Protein AF-A0A1X6MX74-F1 (afdb_monomer_lite)

Organism: NCBI:txid670580

Secondary structure (DSSP, 8-state):
---------------TTSGGGS----------SSS-GGGG--EEEES-SSGGG-GGG-TT-S---HHHHHHHHHH-TT--EEEEES--GGGGGGTGGGS-TT--EEEEESS-----GGGSTTTTT--EEEEES----HHHHHHHHH-TT--EEEEEEESS-HHHHHH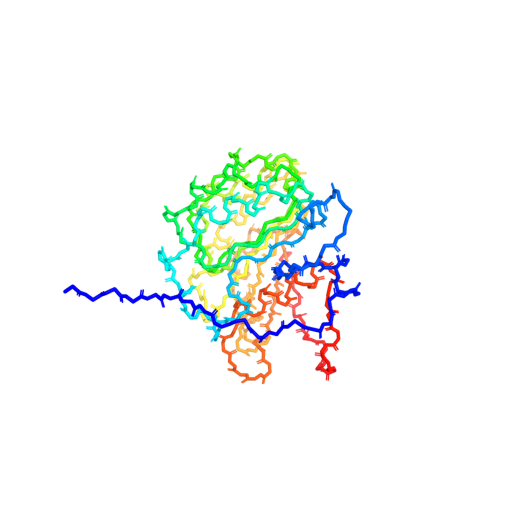HHHTGGGGGG-SS--EEEEEEEESSHHHHHHHHHHHHHHTGGG--TTEEEEEEEPPTT----HHHHHHHHHHHHTT-----TT------EEEE--

Sequence (262 aa):
MASYPHILPMELVYETARFLQNSVLCLAETGTSGITPASHVRHLWLGPTSSSAEHDLSYASSAWPVTLIHRILAHCRELRALALINFAQHLVYRIEAMIPPTVEMVHLGPVHGHLDFRKLACAARLRTISSLDTYLSDWDVQDLVLAPHIRRIRRFYTGSIGQRIGFAFEQLPCVKKSTSLEEMQIIVCGETTEGARQELAMMAEEFMDNADARVELIAMARRPDGQMDGIGAFHDDWLAELGLCFRRTQVDPVENGRMTLR

Radius of gyration: 19.5 Å; chains: 1; bounding box: 43×63×58 Å

pLDDT: mean 77.86, std 21.37, range [26.59, 98.25]

Structure (mmCIF, N/CA/C/O backbone):
data_AF-A0A1X6MX74-F1
#
_entry.id   AF-A0A1X6MX74-F1
#
loop_
_atom_site.group_PDB
_atom_site.id
_atom_site.type_symbol
_atom_site.label_atom_id
_atom_site.label_alt_id
_atom_site.label_comp_id
_atom_site.label_asym_id
_atom_site.label_entity_id
_atom_site.label_seq_id
_atom_site.pdbx_PDB_ins_code
_atom_site.Cartn_x
_atom_site.Cartn_y
_atom_site.Cartn_z
_atom_site.occupancy
_atom_site.B_iso_or_equiv
_atom_site.auth_seq_id
_atom_site.auth_comp_id
_atom_site.auth_asym_id
_atom_site.auth_atom_id
_atom_site.pdbx_PDB_model_num
ATOM 1 N N . MET A 1 1 ? -3.934 -46.571 9.016 1.00 37.72 1 MET A N 1
ATOM 2 C CA . MET A 1 1 ? -4.086 -45.572 10.095 1.00 37.72 1 MET A CA 1
ATOM 3 C C . MET A 1 1 ? -2.719 -45.356 10.716 1.00 37.72 1 MET A C 1
ATOM 5 O O . MET A 1 1 ? -2.261 -46.221 11.447 1.00 37.72 1 MET A O 1
ATOM 9 N N . ALA A 1 2 ? -2.043 -44.270 10.348 1.00 26.59 2 ALA A N 1
ATOM 10 C CA . ALA A 1 2 ? -0.758 -43.878 10.916 1.00 26.59 2 ALA A CA 1
ATOM 11 C C . ALA A 1 2 ? -0.922 -42.461 11.476 1.00 26.59 2 ALA A C 1
ATOM 13 O O . ALA A 1 2 ? -1.308 -41.550 10.747 1.00 26.59 2 ALA A O 1
ATOM 14 N N . SER A 1 3 ? -0.716 -42.325 12.783 1.00 31.00 3 SER A N 1
ATOM 15 C CA . SER A 1 3 ? -0.684 -41.058 13.511 1.00 31.00 3 SER A CA 1
ATOM 16 C C . SER A 1 3 ? 0.754 -40.546 13.480 1.00 31.00 3 SER A C 1
ATOM 18 O O . SER A 1 3 ? 1.648 -41.242 13.960 1.00 31.00 3 SER A O 1
ATOM 20 N N . TYR A 1 4 ? 0.977 -39.367 12.900 1.00 28.50 4 TYR A N 1
ATOM 21 C CA . TYR A 1 4 ? 2.255 -38.660 12.970 1.00 28.50 4 TYR A CA 1
ATOM 22 C C . TYR A 1 4 ? 2.110 -37.452 13.905 1.00 28.50 4 TYR A C 1
ATOM 24 O O . TYR A 1 4 ? 1.238 -36.613 13.669 1.00 28.50 4 TYR A O 1
ATOM 32 N N . PRO A 1 5 ? 2.939 -37.330 14.957 1.00 36.69 5 PRO A N 1
ATOM 33 C CA . PRO A 1 5 ? 2.991 -36.135 15.779 1.00 36.69 5 PRO A CA 1
ATOM 34 C C . PRO A 1 5 ? 3.959 -35.137 15.131 1.00 36.69 5 PRO A C 1
ATOM 36 O O . PRO A 1 5 ? 5.164 -35.373 15.085 1.00 36.69 5 PRO A O 1
ATOM 39 N N . HIS A 1 6 ? 3.455 -34.010 14.634 1.00 31.53 6 HIS A N 1
ATOM 40 C CA . HIS A 1 6 ? 4.310 -32.888 14.244 1.00 31.53 6 HIS A CA 1
ATOM 41 C C . HIS A 1 6 ? 4.627 -32.042 15.481 1.00 31.53 6 HIS A C 1
ATOM 43 O O . HIS A 1 6 ? 3.921 -31.089 15.801 1.00 31.53 6 HIS A O 1
ATOM 49 N N . ILE A 1 7 ? 5.688 -32.423 16.191 1.00 31.73 7 ILE A N 1
ATOM 50 C CA . ILE A 1 7 ? 6.414 -31.532 17.100 1.00 31.73 7 ILE A CA 1
ATOM 51 C C . ILE A 1 7 ? 7.547 -30.930 16.265 1.00 31.73 7 ILE A C 1
ATOM 53 O O . ILE A 1 7 ? 8.428 -31.656 15.810 1.00 31.73 7 ILE A O 1
ATOM 57 N N . LEU A 1 8 ? 7.493 -29.622 16.011 1.00 28.08 8 LEU A N 1
ATOM 58 C CA . LEU A 1 8 ? 8.588 -28.886 15.373 1.00 28.08 8 LEU A CA 1
ATOM 59 C C . LEU A 1 8 ? 9.684 -28.585 16.418 1.00 28.08 8 LEU A C 1
ATOM 61 O O . LEU A 1 8 ? 9.333 -28.255 17.555 1.00 28.08 8 LEU A O 1
ATOM 65 N N . PRO A 1 9 ? 10.986 -28.686 16.084 1.00 28.73 9 PRO A N 1
ATOM 66 C CA . PRO A 1 9 ? 12.066 -28.464 17.044 1.00 28.73 9 PRO A CA 1
ATOM 67 C C . PRO A 1 9 ? 12.245 -26.977 17.380 1.00 28.73 9 PRO A C 1
ATOM 69 O O . PRO A 1 9 ? 12.316 -26.129 16.491 1.00 28.73 9 PRO A O 1
ATOM 72 N N . MET A 1 10 ? 12.349 -26.689 18.679 1.00 30.25 10 MET A N 1
ATOM 73 C CA . MET A 1 10 ? 12.787 -25.416 19.252 1.00 30.25 10 MET A CA 1
ATOM 74 C C . MET A 1 10 ? 14.312 -25.321 19.211 1.00 30.25 10 MET A C 1
ATOM 76 O O . MET A 1 10 ? 14.955 -26.028 19.975 1.00 30.25 10 MET A O 1
ATOM 80 N N . GLU A 1 11 ? 14.886 -24.421 18.414 1.00 27.95 11 GLU A N 1
ATOM 81 C CA . GLU A 1 11 ? 16.283 -23.987 18.578 1.00 27.95 11 GLU A CA 1
ATOM 82 C C . GLU A 1 11 ? 16.535 -22.678 17.804 1.00 27.95 11 GLU A C 1
ATOM 84 O O . GLU A 1 11 ? 16.938 -22.698 16.649 1.00 27.95 11 GLU A O 1
ATOM 89 N N . LEU A 1 12 ? 16.242 -21.528 18.432 1.00 28.31 12 LEU A N 1
ATOM 90 C CA . LEU A 1 12 ? 17.058 -20.299 18.383 1.00 28.31 12 LEU A CA 1
ATOM 91 C C . LEU A 1 12 ? 16.444 -19.238 19.320 1.00 28.31 12 LEU A C 1
ATOM 93 O O . LEU A 1 12 ? 15.618 -18.416 18.931 1.00 28.31 12 LEU A O 1
ATOM 97 N N . VAL A 1 13 ? 16.838 -19.261 20.591 1.00 33.41 13 VAL A N 1
ATOM 98 C CA . VAL A 1 13 ? 16.532 -18.202 21.563 1.00 33.41 13 VAL A CA 1
ATOM 99 C C . VAL A 1 13 ? 17.861 -17.791 22.171 1.00 33.41 13 VAL A C 1
ATOM 101 O O . VAL A 1 13 ? 18.339 -18.514 23.030 1.00 33.41 13 VAL A O 1
ATOM 104 N N . TYR A 1 14 ? 18.471 -16.691 21.713 1.00 28.30 14 TYR A N 1
ATOM 105 C CA . TYR A 1 14 ? 19.426 -15.888 22.498 1.00 28.30 14 TYR A CA 1
ATOM 106 C C . TYR A 1 14 ? 19.830 -14.603 21.739 1.00 28.30 14 TYR A C 1
ATOM 108 O O . TYR A 1 14 ? 20.800 -14.617 20.998 1.00 28.30 14 TYR A O 1
ATOM 116 N N . GLU A 1 15 ? 19.057 -13.514 21.897 1.00 27.08 15 GLU A N 1
ATOM 117 C CA . GLU A 1 15 ? 19.508 -12.090 21.902 1.00 27.08 15 GLU A CA 1
ATOM 118 C C . GLU A 1 15 ? 18.325 -11.101 22.137 1.00 27.08 15 GLU A C 1
ATOM 120 O O . GLU A 1 15 ? 18.248 -9.987 21.616 1.00 27.08 15 GLU A O 1
ATOM 125 N N . THR A 1 16 ? 17.345 -11.495 22.956 1.00 35.16 16 THR A N 1
ATOM 126 C CA . THR A 1 16 ? 15.988 -10.911 22.948 1.00 35.16 16 THR A CA 1
ATOM 127 C C . THR A 1 16 ? 15.693 -9.986 24.137 1.00 35.16 16 THR A C 1
ATOM 129 O O . THR A 1 16 ? 14.717 -10.187 24.851 1.00 35.16 16 THR A O 1
ATOM 132 N N . ALA A 1 17 ? 16.511 -8.957 24.382 1.00 31.62 17 ALA A N 1
ATOM 133 C CA . ALA A 1 17 ? 16.195 -7.968 25.437 1.00 31.62 17 ALA A CA 1
ATOM 134 C C . ALA A 1 17 ? 16.364 -6.494 25.031 1.00 31.62 17 ALA A C 1
ATOM 136 O O . ALA A 1 17 ? 15.774 -5.618 25.655 1.00 31.62 17 ALA A O 1
ATOM 137 N N . ARG A 1 18 ? 17.080 -6.195 23.938 1.00 30.31 18 ARG A N 1
ATOM 138 C CA . ARG A 1 18 ? 17.134 -4.841 23.341 1.00 30.31 18 ARG A CA 1
ATOM 139 C C . ARG A 1 18 ? 16.323 -4.717 22.043 1.00 30.31 18 ARG A C 1
ATOM 141 O O . ARG A 1 18 ? 16.038 -3.613 21.598 1.00 30.31 18 ARG A O 1
ATOM 148 N N . PHE A 1 19 ? 15.906 -5.856 21.487 1.00 34.69 19 PHE A N 1
ATOM 149 C CA . PHE A 1 19 ? 15.128 -5.992 20.250 1.00 34.69 19 PHE A CA 1
ATOM 150 C C . PHE A 1 19 ? 13.630 -5.669 20.420 1.00 34.69 19 PHE A C 1
ATOM 152 O O . PHE A 1 19 ? 12.921 -5.442 19.444 1.00 34.69 19 PHE A O 1
ATOM 159 N N . LEU A 1 20 ? 13.141 -5.620 21.664 1.00 37.19 20 LEU A N 1
ATOM 160 C CA . LEU A 1 20 ? 11.707 -5.617 21.973 1.00 37.19 20 LEU A CA 1
ATOM 161 C C . LEU A 1 20 ? 11.036 -4.229 22.008 1.00 37.19 20 LEU A C 1
ATOM 163 O O . LEU A 1 20 ? 9.835 -4.141 22.257 1.00 37.19 20 LEU A O 1
ATOM 167 N N . GLN A 1 21 ? 11.769 -3.145 21.729 1.00 34.78 21 GLN A N 1
ATOM 168 C CA . GLN A 1 21 ? 11.170 -1.817 21.508 1.00 34.78 21 GLN A CA 1
ATOM 169 C C . GLN A 1 21 ? 10.771 -1.567 20.040 1.00 34.78 21 GLN A C 1
ATOM 171 O O . GLN A 1 21 ? 9.985 -0.658 19.787 1.00 34.78 21 GLN A O 1
ATOM 176 N N . ASN A 1 22 ? 11.230 -2.408 19.102 1.00 38.72 22 ASN A N 1
ATOM 177 C CA . ASN A 1 22 ? 11.015 -2.269 17.651 1.00 38.72 22 ASN A CA 1
ATOM 178 C C . ASN A 1 22 ? 10.329 -3.506 17.024 1.00 38.72 22 ASN A C 1
ATOM 180 O O . ASN A 1 22 ? 10.480 -3.774 15.834 1.00 38.72 22 ASN A O 1
ATOM 184 N N . SER A 1 23 ? 9.610 -4.289 17.831 1.00 39.28 23 SER A N 1
ATOM 185 C CA . SER A 1 23 ? 9.193 -5.663 17.528 1.00 39.28 23 SER A CA 1
ATOM 186 C C . SER A 1 23 ? 8.282 -5.808 16.303 1.00 39.28 23 SER A C 1
ATOM 188 O O . SER A 1 23 ? 7.080 -5.557 16.382 1.00 39.28 23 SER A O 1
ATOM 190 N N . VAL A 1 24 ? 8.849 -6.359 15.227 1.00 41.78 24 VAL A N 1
ATOM 191 C CA . VAL A 1 24 ? 8.216 -7.451 14.474 1.00 41.78 24 VAL A CA 1
ATOM 192 C C . VAL A 1 24 ? 8.045 -8.622 15.447 1.00 41.78 24 VAL A C 1
ATOM 194 O O . VAL A 1 24 ? 8.956 -8.948 16.210 1.00 41.78 24 VAL A O 1
ATOM 197 N N . LEU A 1 25 ? 6.860 -9.219 15.487 1.00 40.50 25 LEU A N 1
ATOM 198 C CA . LEU A 1 25 ? 6.527 -10.264 16.449 1.00 40.50 25 LEU A CA 1
ATOM 199 C C . LEU A 1 25 ? 7.190 -11.597 16.039 1.00 40.50 25 LEU A C 1
ATOM 201 O O . LEU A 1 25 ? 6.658 -12.321 15.206 1.00 40.50 25 LEU A O 1
ATOM 205 N N . CYS A 1 26 ? 8.328 -11.928 16.657 1.00 34.72 26 CYS A N 1
ATOM 206 C CA . CYS A 1 26 ? 8.799 -13.306 16.848 1.00 34.72 26 CYS A CA 1
ATOM 207 C C . CYS A 1 26 ? 8.515 -13.692 18.307 1.00 34.72 26 CYS A C 1
ATOM 209 O O . CYS A 1 26 ? 9.004 -13.041 19.230 1.00 34.72 26 CYS A O 1
ATOM 211 N N . LEU A 1 27 ? 7.687 -14.713 18.530 1.00 32.91 27 LEU A N 1
ATOM 212 C CA . LEU A 1 27 ? 7.337 -15.182 19.873 1.00 32.91 27 LEU A CA 1
ATOM 213 C C . LEU A 1 27 ? 8.514 -15.956 20.488 1.00 32.91 27 LEU A C 1
ATOM 215 O O . LEU A 1 27 ? 8.852 -17.035 20.012 1.00 32.91 27 LEU A O 1
ATOM 219 N N . ALA A 1 28 ? 9.084 -15.436 21.576 1.00 30.25 28 ALA A N 1
ATOM 220 C CA . ALA A 1 28 ? 9.854 -16.214 22.543 1.00 30.25 28 ALA A CA 1
ATOM 221 C C . ALA A 1 28 ? 9.372 -15.855 23.956 1.00 30.25 28 ALA A C 1
ATOM 223 O O . ALA A 1 28 ? 9.316 -14.681 24.328 1.00 30.25 28 ALA A O 1
ATOM 224 N N . GLU A 1 29 ? 8.981 -16.869 24.724 1.00 40.00 29 GLU A N 1
ATOM 225 C CA . GLU A 1 29 ? 8.574 -16.736 26.120 1.00 40.00 29 GLU A CA 1
ATOM 226 C C . GLU A 1 29 ? 9.788 -16.415 26.995 1.00 40.00 29 GLU A C 1
ATOM 228 O O . GLU A 1 29 ? 10.710 -17.216 27.089 1.00 40.00 29 GLU A O 1
ATOM 233 N N . THR A 1 30 ? 9.763 -15.296 27.717 1.00 36.59 30 THR A N 1
ATOM 234 C CA . THR A 1 30 ? 10.369 -15.242 29.054 1.00 36.59 30 THR A CA 1
ATOM 235 C C . THR A 1 30 ? 9.502 -14.388 29.971 1.00 36.59 30 THR A C 1
ATOM 237 O O . THR A 1 30 ? 9.023 -13.314 29.608 1.00 36.59 30 THR A O 1
ATOM 240 N N . GLY A 1 31 ? 9.229 -14.932 31.156 1.00 47.06 31 GLY A N 1
ATOM 241 C CA . GLY A 1 31 ? 8.367 -14.325 32.155 1.00 47.06 31 GLY A CA 1
ATOM 242 C C . GLY A 1 31 ? 8.977 -13.075 32.776 1.00 47.06 31 GLY A C 1
ATOM 243 O O . GLY A 1 31 ? 10.154 -13.049 33.117 1.00 47.06 31 GLY A O 1
ATOM 244 N N . THR A 1 32 ? 8.147 -12.049 32.952 1.00 43.62 32 THR A N 1
ATOM 245 C CA . THR A 1 32 ? 8.040 -11.203 34.155 1.00 43.62 32 THR A CA 1
ATOM 246 C C . THR A 1 32 ? 6.941 -10.150 33.937 1.00 43.62 32 THR A C 1
ATOM 248 O O . THR A 1 32 ? 6.870 -9.517 32.892 1.00 43.62 32 THR A O 1
ATOM 251 N N . SER A 1 33 ? 6.104 -9.948 34.962 1.00 43.72 33 SER A N 1
ATOM 252 C CA . SER A 1 33 ? 5.249 -8.763 35.193 1.00 43.72 33 SER A CA 1
ATOM 253 C C . SER A 1 33 ? 4.048 -8.512 34.258 1.00 43.72 33 SER A C 1
ATOM 255 O O . SER A 1 33 ? 4.135 -7.698 33.354 1.00 43.72 33 SER A O 1
ATOM 257 N N . GLY A 1 34 ? 2.890 -9.121 34.558 1.00 51.72 34 GLY A N 1
ATOM 258 C CA . GLY A 1 34 ? 1.521 -8.550 34.467 1.00 51.72 34 GLY A CA 1
ATOM 259 C C . GLY A 1 34 ? 0.964 -7.936 33.165 1.00 51.72 34 GLY A C 1
ATOM 260 O O . GLY A 1 34 ? -0.229 -7.650 33.114 1.00 51.72 34 GLY A O 1
ATOM 261 N N . ILE A 1 35 ? 1.768 -7.734 32.125 1.00 51.88 35 ILE A N 1
ATOM 262 C CA . ILE A 1 35 ? 1.414 -7.077 30.868 1.00 51.88 35 ILE A CA 1
ATOM 263 C C . ILE A 1 35 ? 1.899 -7.996 29.750 1.00 51.88 35 ILE A C 1
ATOM 265 O O . ILE A 1 35 ? 3.084 -8.301 29.638 1.00 51.88 35 ILE A O 1
ATOM 269 N N . THR A 1 36 ? 0.971 -8.499 28.941 1.00 59.66 36 THR A N 1
ATOM 270 C CA . THR A 1 36 ? 1.301 -9.404 27.837 1.00 59.66 36 THR A CA 1
ATOM 271 C C . THR A 1 36 ? 2.139 -8.659 26.791 1.00 59.66 36 THR A C 1
ATOM 273 O O . THR A 1 36 ? 1.669 -7.625 26.322 1.00 59.66 36 THR A O 1
ATOM 276 N N . PRO A 1 37 ? 3.298 -9.175 26.336 1.00 64.50 37 PRO A N 1
ATOM 277 C CA . PRO A 1 37 ? 4.157 -8.516 25.338 1.00 64.50 37 PRO A CA 1
ATOM 278 C C . PRO A 1 37 ? 3.418 -8.027 24.080 1.00 64.50 37 PRO A C 1
ATOM 280 O O . PRO A 1 37 ? 3.775 -7.012 23.486 1.00 64.50 37 PRO A O 1
ATOM 283 N N . ALA A 1 38 ? 2.329 -8.709 23.716 1.00 66.50 38 ALA A N 1
ATOM 284 C CA . ALA A 1 38 ? 1.451 -8.348 22.610 1.00 66.50 38 ALA A CA 1
ATOM 285 C C . ALA A 1 38 ? 0.834 -6.937 22.718 1.00 66.50 38 ALA A C 1
ATOM 287 O O . ALA A 1 38 ? 0.601 -6.313 21.685 1.00 66.50 38 ALA A O 1
ATOM 288 N N . SER A 1 39 ? 0.626 -6.390 23.924 1.00 71.00 39 SER A N 1
ATOM 289 C CA . SER A 1 39 ? 0.052 -5.045 24.103 1.00 71.00 39 SER A CA 1
ATOM 290 C C . SER A 1 39 ? 1.000 -3.913 23.701 1.00 71.00 39 SER A C 1
ATOM 292 O O . SER A 1 39 ? 0.573 -2.767 23.624 1.00 71.00 39 SER A O 1
ATOM 294 N N . HIS A 1 40 ? 2.275 -4.212 23.441 1.00 80.88 40 HIS A N 1
ATOM 295 C CA . HIS A 1 40 ? 3.269 -3.235 22.992 1.00 80.88 40 HIS A CA 1
ATOM 296 C C . HIS A 1 40 ? 3.577 -3.327 21.494 1.00 80.88 40 HIS A C 1
ATOM 298 O O . HIS A 1 40 ? 4.321 -2.497 20.973 1.00 80.88 40 HIS A O 1
ATOM 304 N N . VAL A 1 41 ? 3.013 -4.312 20.793 1.00 86.44 41 VAL A N 1
ATOM 305 C CA . VAL A 1 41 ? 3.261 -4.511 19.363 1.00 86.44 41 VAL A CA 1
ATOM 306 C C . VAL A 1 41 ? 2.549 -3.420 18.573 1.00 86.44 41 VAL A C 1
ATOM 308 O O . VAL A 1 41 ? 1.321 -3.348 18.556 1.00 86.44 41 VAL A O 1
ATOM 311 N N . ARG A 1 42 ? 3.341 -2.576 17.907 1.00 91.81 42 ARG A N 1
ATOM 312 C CA . ARG A 1 42 ? 2.851 -1.473 17.067 1.00 91.81 42 ARG A CA 1
ATOM 313 C C . ARG A 1 42 ? 2.901 -1.789 15.580 1.00 91.81 42 ARG A C 1
ATOM 315 O O . ARG A 1 42 ? 2.118 -1.222 14.825 1.00 91.81 42 ARG A O 1
ATOM 322 N N . HIS A 1 43 ? 3.779 -2.690 15.155 1.00 94.31 43 HIS A N 1
ATOM 323 C CA . HIS A 1 43 ? 3.967 -3.035 13.750 1.00 94.31 43 HIS A CA 1
ATOM 324 C C . HIS A 1 43 ? 3.933 -4.554 13.611 1.00 94.31 43 HIS A C 1
ATOM 326 O O . HIS A 1 43 ? 4.615 -5.260 14.351 1.00 94.31 43 HIS A O 1
ATOM 332 N N . LEU A 1 44 ? 3.121 -5.064 12.690 1.00 93.69 44 LEU A N 1
ATOM 333 C CA . LEU A 1 44 ? 2.964 -6.498 12.481 1.00 93.69 44 LEU A CA 1
ATOM 334 C C . LEU A 1 44 ? 3.042 -6.815 10.992 1.00 93.69 44 LEU A C 1
ATOM 336 O O . LEU A 1 44 ? 2.254 -6.294 10.209 1.00 93.69 44 LEU A O 1
ATOM 340 N N . TRP A 1 45 ? 3.967 -7.702 10.633 1.00 92.88 45 TRP A N 1
ATOM 341 C CA . TRP A 1 45 ? 4.086 -8.278 9.299 1.00 92.88 45 TRP A CA 1
ATOM 342 C C . TRP A 1 45 ? 3.652 -9.737 9.337 1.00 92.88 45 TRP A C 1
ATOM 344 O O . TRP A 1 45 ? 4.219 -10.529 10.089 1.00 92.88 45 TRP A O 1
ATOM 354 N N . LEU A 1 46 ? 2.640 -10.088 8.548 1.00 90.50 46 LEU A N 1
ATOM 355 C CA . LEU A 1 46 ? 2.149 -11.454 8.411 1.00 90.50 46 LEU A CA 1
ATOM 356 C C . LEU A 1 46 ? 2.358 -11.916 6.973 1.00 90.50 46 LEU A C 1
ATOM 358 O O . LEU A 1 46 ? 1.656 -11.467 6.072 1.00 90.50 46 LEU A O 1
ATOM 362 N N . GLY A 1 47 ? 3.302 -12.832 6.776 1.00 88.75 47 GLY A N 1
ATOM 363 C CA . GLY A 1 47 ? 3.619 -13.416 5.477 1.00 88.75 47 GLY A CA 1
ATOM 364 C C . GLY A 1 47 ? 5.121 -13.451 5.201 1.00 88.75 47 GLY A C 1
ATOM 365 O O . GLY A 1 47 ? 5.919 -13.128 6.086 1.00 88.75 47 GLY A O 1
ATOM 366 N N . PRO A 1 48 ? 5.517 -13.871 3.994 1.00 86.62 48 PRO A N 1
ATOM 367 C CA . PRO A 1 48 ? 6.920 -13.940 3.605 1.00 86.62 48 PRO A CA 1
ATOM 368 C C . PRO A 1 48 ? 7.556 -12.546 3.553 1.00 86.62 48 PRO A C 1
ATOM 370 O O . PRO A 1 48 ? 6.887 -11.555 3.273 1.00 86.62 48 PRO A O 1
ATOM 373 N N . THR A 1 49 ? 8.857 -12.469 3.827 1.00 86.62 49 THR A N 1
ATOM 374 C CA . THR A 1 49 ? 9.669 -11.243 3.685 1.00 86.62 49 THR A CA 1
ATOM 375 C C . THR A 1 49 ? 10.463 -11.218 2.380 1.00 86.62 49 THR A C 1
ATOM 377 O O . THR A 1 49 ? 11.162 -10.251 2.103 1.00 86.62 49 THR A O 1
ATOM 380 N N . SER A 1 50 ? 10.386 -12.293 1.594 1.00 83.38 50 SER A N 1
ATOM 381 C CA . SER A 1 50 ? 11.025 -12.455 0.293 1.00 83.38 50 SER A CA 1
ATOM 382 C C . SER A 1 50 ? 10.253 -13.490 -0.520 1.00 83.38 50 SER A C 1
ATOM 384 O O . SER A 1 50 ? 9.718 -14.448 0.038 1.00 83.38 50 SER A O 1
ATOM 386 N N . SER A 1 51 ? 10.271 -13.341 -1.837 1.00 80.62 51 SER A N 1
ATOM 387 C CA . SER A 1 51 ? 9.682 -14.270 -2.811 1.00 80.62 51 SER A CA 1
ATOM 388 C C . SER A 1 51 ? 10.374 -15.647 -2.765 1.00 80.62 51 SER A C 1
ATOM 390 O O . SER A 1 51 ? 9.782 -16.681 -3.057 1.00 80.62 51 SER A O 1
ATOM 392 N N . SER A 1 52 ? 11.632 -15.686 -2.312 1.00 75.25 52 SER A N 1
ATOM 393 C CA . SER A 1 52 ? 12.388 -16.927 -2.076 1.00 75.25 52 SER A CA 1
ATOM 394 C C . SER A 1 52 ? 12.012 -17.655 -0.776 1.00 75.25 52 SER A C 1
ATOM 396 O O . SER A 1 52 ? 12.335 -18.830 -0.613 1.00 75.25 52 SER A O 1
ATOM 398 N N . ALA A 1 53 ? 11.316 -16.974 0.140 1.00 70.38 53 ALA A N 1
ATOM 399 C CA . ALA A 1 53 ? 10.957 -17.466 1.471 1.00 70.38 53 ALA A CA 1
ATOM 400 C C . ALA A 1 53 ? 9.457 -17.796 1.599 1.00 70.38 53 ALA A C 1
ATOM 402 O O . ALA A 1 53 ? 8.933 -17.886 2.709 1.00 70.38 53 ALA A O 1
ATOM 403 N N . GLU A 1 54 ? 8.748 -17.949 0.476 1.00 65.81 54 GLU A N 1
ATOM 404 C CA . GLU A 1 54 ? 7.300 -18.177 0.471 1.00 65.81 54 GLU A CA 1
ATOM 405 C C . GLU A 1 54 ? 6.891 -19.519 1.101 1.00 65.81 54 GLU A C 1
ATOM 407 O O . GLU A 1 54 ? 5.893 -19.557 1.813 1.00 65.81 54 GLU A O 1
ATOM 412 N N . HIS A 1 55 ? 7.665 -20.597 0.905 1.00 67.44 55 HIS A N 1
ATOM 413 C CA . HIS A 1 55 ? 7.398 -21.943 1.448 1.00 67.44 55 HIS A CA 1
ATOM 414 C C . HIS A 1 55 ? 5.889 -22.322 1.431 1.00 67.44 55 HIS A C 1
ATOM 416 O O . HIS A 1 55 ? 5.238 -22.246 0.386 1.00 67.44 55 HIS A O 1
ATOM 422 N N . ASP A 1 56 ? 5.311 -22.703 2.580 1.00 58.09 56 ASP A N 1
ATOM 423 C CA . ASP A 1 56 ? 3.891 -23.075 2.740 1.00 58.09 56 ASP A CA 1
ATOM 424 C C . ASP A 1 56 ? 2.912 -21.881 2.637 1.00 58.09 56 ASP A C 1
ATOM 426 O O . ASP A 1 56 ? 1.693 -22.067 2.581 1.00 58.09 56 ASP A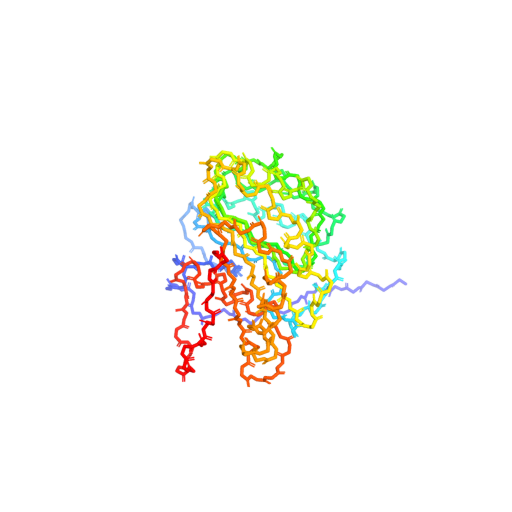 O 1
ATOM 430 N N . LEU A 1 57 ? 3.430 -20.650 2.597 1.00 62.38 57 LEU A N 1
ATOM 431 C CA . LEU A 1 57 ? 2.703 -19.388 2.403 1.00 62.38 57 LEU A CA 1
ATOM 432 C C . LEU A 1 57 ? 2.858 -18.858 0.968 1.00 62.38 57 LEU A C 1
ATOM 434 O O . LEU A 1 57 ? 2.773 -17.650 0.722 1.00 62.38 57 LEU A O 1
ATOM 438 N N . SER A 1 58 ? 3.093 -19.771 0.026 1.00 65.31 58 SER A N 1
ATOM 439 C CA . SER A 1 58 ? 3.065 -19.478 -1.404 1.00 65.31 58 SER A CA 1
ATOM 440 C C . SER A 1 58 ? 1.738 -18.862 -1.839 1.00 65.31 58 SER A C 1
ATOM 442 O O . SER A 1 58 ? 0.704 -18.988 -1.173 1.00 65.31 58 SER A O 1
ATOM 444 N N . TYR A 1 59 ? 1.798 -18.151 -2.963 1.00 67.00 59 TYR A N 1
ATOM 445 C CA . TYR A 1 59 ? 0.677 -17.484 -3.618 1.00 67.00 59 TYR A CA 1
ATOM 446 C C . TYR A 1 59 ? -0.677 -18.208 -3.432 1.00 67.00 59 TYR A C 1
ATOM 448 O O . TYR A 1 59 ? -0.871 -19.337 -3.883 1.00 67.00 59 TYR A O 1
ATOM 456 N N . ALA A 1 60 ? -1.630 -17.531 -2.776 1.00 66.06 60 ALA A N 1
ATOM 457 C CA . ALA A 1 60 ? -2.995 -18.007 -2.510 1.00 66.06 60 ALA A CA 1
ATOM 458 C C . ALA A 1 60 ? -3.133 -19.297 -1.661 1.00 66.06 60 ALA A C 1
ATOM 460 O O . ALA A 1 60 ? -4.215 -19.892 -1.636 1.00 66.06 60 ALA A O 1
ATOM 461 N N . SER A 1 61 ? -2.093 -19.702 -0.922 1.00 74.81 61 SER A N 1
ATOM 462 C CA . SER A 1 61 ? -2.123 -20.861 -0.017 1.00 74.81 61 SER A CA 1
ATOM 463 C C . SER A 1 61 ? -3.300 -20.809 0.961 1.00 74.81 61 SER A C 1
ATOM 465 O O . SER A 1 61 ? -3.541 -19.796 1.606 1.00 74.81 61 SER A O 1
ATOM 467 N N . SER A 1 62 ? -4.030 -21.912 1.134 1.00 74.69 62 SER A N 1
ATOM 468 C CA . SER A 1 62 ? -5.089 -22.031 2.150 1.00 74.69 62 SER A CA 1
ATOM 469 C C . SER A 1 62 ? -4.565 -22.470 3.522 1.00 74.69 62 SER A C 1
ATOM 471 O O . SER A 1 62 ? -5.359 -22.650 4.445 1.00 74.69 62 SER A O 1
ATOM 473 N N . ALA A 1 63 ? -3.250 -22.663 3.673 1.00 79.38 63 ALA A N 1
ATOM 474 C CA . ALA A 1 63 ? -2.624 -23.154 4.903 1.00 79.38 63 ALA A CA 1
ATOM 475 C C . ALA A 1 63 ? -2.516 -22.088 6.011 1.00 79.38 63 ALA A C 1
ATOM 477 O O . ALA A 1 63 ? -1.951 -22.348 7.074 1.00 79.38 63 ALA A O 1
ATOM 478 N N . TRP A 1 64 ? -3.066 -20.888 5.794 1.00 82.25 64 TRP A N 1
ATOM 479 C CA . TRP A 1 64 ? -3.027 -19.807 6.772 1.00 82.25 64 TRP A CA 1
ATOM 480 C C . TRP A 1 64 ? -3.668 -20.214 8.106 1.00 82.25 64 TRP A C 1
ATOM 482 O O . TRP A 1 64 ? -4.845 -20.594 8.143 1.00 82.25 64 TRP A O 1
ATOM 492 N N . PRO A 1 65 ? -2.960 -20.055 9.239 1.00 84.56 65 PRO A N 1
ATOM 493 C CA . PRO A 1 65 ? -3.495 -20.376 10.554 1.00 84.56 65 PRO A CA 1
ATOM 494 C C . PRO A 1 65 ? -4.424 -19.255 11.050 1.00 84.56 65 PRO A C 1
ATOM 496 O O . PRO A 1 65 ? -4.116 -18.535 12.000 1.00 84.56 65 PRO A O 1
ATOM 499 N N . VAL A 1 66 ? -5.590 -19.103 10.410 1.00 87.31 66 VAL A N 1
ATOM 500 C CA . VAL A 1 66 ? -6.541 -17.996 10.639 1.00 87.31 66 VAL A CA 1
ATOM 501 C C . VAL A 1 66 ? -6.887 -17.818 12.117 1.00 87.31 66 VAL A C 1
ATOM 503 O O . VAL A 1 66 ? -6.922 -16.697 12.615 1.00 87.31 66 VAL A O 1
ATOM 506 N N . THR A 1 67 ? -7.096 -18.912 12.854 1.00 86.62 67 THR A N 1
ATOM 507 C CA . THR A 1 67 ? -7.410 -18.851 14.289 1.00 86.62 67 THR A CA 1
ATOM 508 C C . THR A 1 67 ? -6.261 -18.273 15.118 1.00 86.62 67 THR A C 1
ATOM 510 O O . THR A 1 67 ? -6.515 -17.559 16.087 1.00 86.62 67 THR A O 1
ATOM 513 N N . LEU A 1 68 ? -5.003 -18.548 14.752 1.00 87.31 68 LEU A N 1
ATOM 514 C CA . LEU A 1 68 ? -3.846 -17.947 15.421 1.00 87.31 68 LEU A CA 1
ATOM 515 C C . LEU A 1 68 ? -3.734 -16.466 15.074 1.00 87.31 68 LEU A C 1
ATOM 517 O O . LEU A 1 68 ? -3.581 -15.654 15.980 1.00 87.31 68 LEU A O 1
ATOM 521 N N . ILE A 1 69 ? -3.905 -16.101 13.803 1.00 89.75 69 ILE A N 1
ATOM 522 C CA . ILE A 1 69 ? -3.887 -14.698 13.362 1.00 89.75 69 ILE A CA 1
ATOM 523 C C . ILE A 1 69 ? -4.954 -13.883 14.093 1.00 89.75 69 ILE A C 1
ATOM 525 O O . ILE A 1 69 ? -4.656 -12.825 14.639 1.00 89.75 69 ILE A O 1
ATOM 529 N N . HIS A 1 70 ? -6.172 -14.413 14.196 1.00 89.00 70 HIS A N 1
ATOM 530 C CA . HIS A 1 70 ? -7.256 -13.797 14.957 1.00 89.00 70 HIS A CA 1
ATOM 531 C C . HIS A 1 70 ? -6.859 -13.549 16.418 1.00 89.00 70 HIS A C 1
ATOM 533 O O . HIS A 1 70 ? -7.153 -12.494 16.978 1.00 89.00 70 HIS A O 1
ATOM 539 N N . ARG A 1 71 ? -6.184 -14.512 17.060 1.00 87.62 71 ARG A N 1
ATOM 540 C CA . ARG A 1 71 ? -5.690 -14.338 18.432 1.00 87.62 71 ARG A CA 1
ATOM 541 C C . ARG A 1 71 ? -4.604 -13.272 18.493 1.00 87.62 71 ARG A C 1
ATOM 543 O O . ARG A 1 71 ? -4.688 -12.423 19.369 1.00 87.62 71 ARG A O 1
ATOM 550 N N . ILE A 1 72 ? -3.633 -13.280 17.583 1.00 88.56 72 ILE A N 1
ATOM 551 C CA . ILE A 1 72 ? -2.559 -12.277 17.543 1.00 88.56 72 ILE A CA 1
ATOM 552 C C . ILE A 1 72 ? -3.163 -10.872 17.432 1.00 88.56 72 ILE A C 1
ATOM 554 O O . ILE A 1 72 ? -2.923 -10.037 18.302 1.00 88.56 72 ILE A O 1
ATOM 558 N N . LEU A 1 73 ? -4.025 -10.642 16.437 1.00 91.50 73 LEU A N 1
ATOM 559 C CA . LEU A 1 73 ? -4.672 -9.345 16.218 1.00 91.50 73 LEU A CA 1
ATOM 560 C C . LEU A 1 73 ? -5.496 -8.893 17.434 1.00 91.50 73 LEU A C 1
ATOM 562 O O . LEU A 1 73 ? -5.397 -7.739 17.841 1.00 91.50 73 LEU A O 1
ATOM 566 N N . ALA A 1 74 ? -6.223 -9.807 18.085 1.00 89.56 74 ALA A N 1
ATOM 567 C CA . ALA A 1 74 ? -7.002 -9.490 19.284 1.00 89.56 74 ALA A CA 1
ATOM 568 C C . ALA A 1 74 ? -6.146 -9.058 20.496 1.00 89.56 74 ALA A C 1
ATOM 570 O O . ALA A 1 74 ? -6.639 -8.342 21.374 1.00 89.56 74 ALA A O 1
ATOM 571 N N . HIS A 1 75 ? -4.878 -9.482 20.567 1.00 88.62 75 HIS A N 1
ATOM 572 C CA . HIS A 1 75 ? -3.960 -9.102 21.648 1.00 88.62 75 HIS A CA 1
ATOM 573 C C . HIS A 1 75 ? -3.115 -7.862 21.310 1.00 88.62 75 HIS A C 1
ATOM 575 O O . HIS A 1 75 ? -2.700 -7.143 22.221 1.00 88.62 75 HIS A O 1
ATOM 581 N N . CYS A 1 76 ? -2.900 -7.561 20.027 1.00 90.56 76 CYS A N 1
ATOM 582 C CA . CYS A 1 76 ? -2.151 -6.392 19.558 1.00 90.56 76 CYS A CA 1
ATOM 583 C C . CYS A 1 76 ? -3.008 -5.112 19.550 1.00 90.56 76 CYS A C 1
ATOM 585 O O . CYS A 1 76 ? -3.277 -4.526 18.507 1.00 90.56 76 CYS A O 1
ATOM 587 N N . ARG A 1 77 ? -3.447 -4.655 20.728 1.00 89.75 77 ARG A N 1
ATOM 588 C CA . ARG A 1 77 ? -4.376 -3.510 20.859 1.00 89.75 77 ARG A CA 1
ATOM 589 C C . ARG A 1 77 ? -3.796 -2.152 20.464 1.00 89.75 77 ARG A C 1
ATOM 591 O O . ARG A 1 77 ? -4.560 -1.243 20.174 1.00 89.75 77 ARG A O 1
ATOM 598 N N . GLU A 1 78 ? -2.473 -2.026 20.456 1.00 92.50 78 GLU A N 1
ATOM 599 C CA . GLU A 1 78 ? -1.754 -0.797 20.098 1.00 92.50 78 GLU A CA 1
ATOM 600 C C . GLU A 1 78 ? -1.209 -0.834 18.661 1.00 92.50 78 GLU A C 1
ATOM 602 O O . GLU A 1 78 ? -0.353 -0.022 18.295 1.00 92.50 78 GLU A O 1
ATOM 607 N N . LEU A 1 79 ? -1.683 -1.777 17.836 1.00 94.81 79 LEU A N 1
ATOM 608 C CA . LEU A 1 79 ? -1.202 -1.965 16.472 1.00 94.81 79 LEU A CA 1
ATOM 609 C C . LEU A 1 79 ? -1.467 -0.718 15.620 1.00 94.81 79 LEU A C 1
ATOM 611 O O . LEU A 1 79 ? -2.591 -0.225 15.566 1.00 94.81 79 LEU A O 1
ATOM 615 N N . ARG A 1 80 ? -0.432 -0.218 14.945 1.00 96.38 80 ARG A N 1
ATOM 616 C CA . ARG A 1 80 ? -0.438 0.971 14.078 1.00 96.38 80 ARG A CA 1
ATOM 617 C C . ARG A 1 80 ? -0.229 0.622 12.616 1.00 96.38 80 ARG A C 1
ATOM 619 O O . ARG A 1 80 ? -0.895 1.199 11.764 1.00 96.38 80 ARG A O 1
ATOM 626 N N . ALA A 1 81 ? 0.656 -0.327 12.335 1.00 96.25 81 ALA A N 1
ATOM 627 C CA . ALA A 1 81 ? 0.943 -0.783 10.984 1.00 96.25 81 ALA A CA 1
ATOM 628 C C . ALA A 1 81 ? 0.724 -2.291 10.875 1.00 96.25 81 ALA A C 1
ATOM 630 O O . ALA A 1 81 ? 1.262 -3.055 11.679 1.00 96.25 81 ALA A O 1
ATOM 631 N N . LEU A 1 82 ? -0.052 -2.711 9.879 1.00 95.62 82 LEU A N 1
ATOM 632 C CA . LEU A 1 82 ? -0.319 -4.115 9.585 1.00 95.62 82 LEU A CA 1
ATOM 633 C C . LEU A 1 82 ? 0.032 -4.413 8.128 1.00 95.62 82 LEU A C 1
ATOM 635 O O . LEU A 1 82 ? -0.503 -3.773 7.228 1.00 95.62 82 LEU A O 1
ATOM 639 N N . ALA A 1 83 ? 0.879 -5.409 7.900 1.00 93.62 83 ALA A N 1
ATOM 640 C CA . ALA A 1 83 ? 1.124 -5.975 6.583 1.00 93.62 83 ALA A CA 1
ATOM 641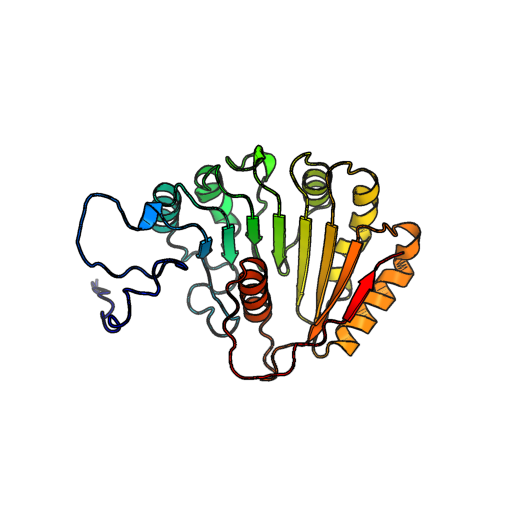 C C . ALA A 1 83 ? 0.552 -7.395 6.497 1.00 93.62 83 ALA A C 1
ATOM 643 O O . ALA A 1 83 ? 0.795 -8.218 7.382 1.00 93.62 83 ALA A O 1
ATOM 644 N N . LEU A 1 84 ? -0.207 -7.671 5.437 1.00 91.19 84 LEU A N 1
ATOM 645 C CA . LEU A 1 84 ? -0.777 -8.978 5.113 1.00 91.19 84 LEU A CA 1
ATOM 646 C C . LEU A 1 84 ? -0.280 -9.393 3.729 1.00 91.19 84 LEU A C 1
ATOM 648 O O . LEU A 1 84 ? -0.793 -8.923 2.711 1.00 91.19 84 LEU A O 1
ATOM 652 N N . ILE A 1 85 ? 0.725 -10.263 3.700 1.00 89.56 85 ILE A N 1
ATOM 653 C CA . ILE A 1 85 ? 1.416 -10.661 2.477 1.00 89.56 85 ILE A CA 1
ATOM 654 C C . ILE A 1 85 ? 1.046 -12.084 2.092 1.00 89.56 85 ILE A C 1
ATOM 656 O O . ILE A 1 85 ? 1.075 -12.968 2.943 1.00 89.56 85 ILE A O 1
ATOM 660 N N . ASN A 1 86 ? 0.706 -12.311 0.820 1.00 86.56 86 ASN A N 1
ATOM 661 C CA . ASN A 1 86 ? 0.207 -13.598 0.303 1.00 86.56 86 ASN A CA 1
ATOM 662 C C . ASN A 1 86 ? -1.046 -14.135 1.029 1.00 86.56 86 ASN A C 1
ATOM 664 O O . ASN A 1 86 ? -1.341 -15.335 0.989 1.00 86.56 86 ASN A O 1
ATOM 668 N N . PHE A 1 87 ? -1.808 -13.272 1.706 1.00 86.31 87 PHE A N 1
ATOM 669 C CA . PHE A 1 87 ? -2.967 -13.713 2.472 1.00 86.31 87 PHE A CA 1
ATOM 670 C C . PHE A 1 87 ? -4.113 -14.133 1.546 1.00 86.31 87 PHE A C 1
ATOM 672 O O . PHE A 1 87 ? -4.587 -13.358 0.715 1.00 86.31 87 PHE A O 1
ATOM 679 N N . ALA A 1 88 ? -4.585 -15.375 1.681 1.00 84.56 88 ALA A N 1
ATOM 680 C CA . ALA A 1 88 ? -5.547 -15.920 0.731 1.00 84.56 88 ALA A CA 1
ATOM 681 C C . ALA A 1 88 ? -6.859 -15.123 0.705 1.00 84.56 88 ALA A C 1
ATOM 683 O O . ALA A 1 88 ? -7.513 -14.919 1.730 1.00 84.56 88 ALA A O 1
ATOM 684 N N . GLN A 1 89 ? -7.284 -14.740 -0.502 1.00 84.00 89 GLN A N 1
ATOM 685 C CA . GLN A 1 89 ? -8.458 -13.897 -0.741 1.00 84.00 89 GLN A CA 1
ATOM 686 C C . GLN A 1 89 ? -9.721 -14.386 -0.033 1.00 84.00 89 GLN A C 1
ATOM 688 O O . GLN A 1 89 ? -10.415 -13.609 0.620 1.00 84.00 89 GLN A O 1
ATOM 693 N N . HIS A 1 90 ? -9.999 -15.684 -0.122 1.00 84.62 90 HIS A N 1
ATOM 694 C CA . HIS A 1 90 ? -11.185 -16.286 0.477 1.00 84.62 90 HIS A CA 1
ATOM 695 C C . HIS A 1 90 ? -11.135 -16.342 2.014 1.00 84.62 90 HIS A C 1
ATOM 697 O O . HIS A 1 90 ? -12.098 -16.787 2.622 1.00 84.62 90 HIS A O 1
ATOM 703 N N . LEU A 1 91 ? -10.040 -15.930 2.663 1.00 86.62 91 LEU A N 1
ATOM 704 C CA . LEU A 1 91 ? -9.911 -15.892 4.122 1.00 86.62 91 LEU A CA 1
ATOM 705 C C . LEU A 1 91 ? -9.978 -14.469 4.689 1.00 86.62 91 LEU A C 1
ATOM 707 O O . LEU A 1 91 ? -10.100 -14.325 5.904 1.00 86.62 91 LEU A O 1
ATOM 711 N N . VAL A 1 92 ? -9.927 -13.427 3.848 1.00 87.06 92 VAL A N 1
ATOM 712 C CA . VAL A 1 92 ? -9.876 -12.013 4.277 1.00 87.06 92 VAL A CA 1
ATOM 713 C C . VAL A 1 92 ? -11.044 -11.649 5.192 1.00 87.06 92 VAL A C 1
ATOM 715 O O . VAL A 1 92 ? -10.829 -11.110 6.279 1.00 87.06 92 VAL A O 1
ATOM 718 N N . TYR A 1 93 ? -12.262 -12.057 4.825 1.00 87.12 93 TYR A N 1
ATOM 719 C CA . TYR A 1 93 ? -13.472 -11.793 5.611 1.00 87.12 93 TYR A CA 1
ATOM 720 C C . TYR A 1 93 ? -13.402 -12.349 7.046 1.00 87.12 93 TYR A C 1
ATOM 722 O O . TYR A 1 93 ? -14.128 -11.908 7.932 1.00 87.12 93 TYR A O 1
ATOM 730 N N . ARG A 1 94 ? -12.535 -13.341 7.304 1.00 88.06 94 ARG A N 1
ATOM 731 C CA . ARG A 1 94 ? -12.386 -13.959 8.631 1.00 88.06 94 ARG A CA 1
ATOM 732 C C . ARG A 1 94 ? -11.509 -13.145 9.576 1.00 88.06 94 ARG A C 1
ATOM 734 O O . ARG A 1 94 ? -11.535 -13.410 10.776 1.00 88.06 94 ARG A O 1
ATOM 741 N N . ILE A 1 95 ? -10.711 -12.215 9.051 1.00 88.00 95 ILE A N 1
ATOM 742 C CA . ILE A 1 95 ? -9.772 -11.409 9.842 1.00 88.00 95 ILE A CA 1
ATOM 743 C C . ILE A 1 95 ? -10.063 -9.908 9.779 1.00 88.00 95 ILE A C 1
ATOM 745 O O . ILE A 1 95 ? -9.598 -9.192 10.660 1.00 88.00 95 ILE A O 1
ATOM 749 N N . GLU A 1 96 ? -10.856 -9.431 8.811 1.00 88.88 96 GLU A N 1
ATOM 750 C CA . GLU A 1 96 ? -11.151 -8.000 8.625 1.00 88.88 96 GLU A CA 1
ATOM 751 C C . GLU A 1 96 ? -11.691 -7.331 9.900 1.00 88.88 96 GLU A C 1
ATOM 753 O O . GLU A 1 96 ? -11.204 -6.279 10.313 1.00 88.88 96 GLU A O 1
ATOM 758 N N . ALA A 1 97 ? -12.621 -7.996 10.593 1.00 88.19 97 ALA A N 1
ATOM 759 C CA . ALA A 1 97 ? -13.241 -7.489 11.815 1.00 88.19 97 ALA A CA 1
ATOM 760 C C . ALA A 1 97 ? -12.288 -7.490 13.021 1.00 88.19 97 ALA A C 1
ATOM 762 O O . ALA A 1 97 ? -12.583 -6.873 14.042 1.00 88.19 97 ALA A O 1
ATOM 763 N N . MET A 1 98 ? -11.166 -8.208 12.923 1.00 91.62 98 MET A N 1
ATOM 764 C CA . MET A 1 98 ? -10.174 -8.318 13.992 1.00 91.62 98 MET A CA 1
ATOM 765 C C . MET A 1 98 ? -9.031 -7.328 13.853 1.00 91.62 98 MET A C 1
ATOM 767 O O . MET A 1 98 ? -8.236 -7.209 14.783 1.00 91.62 98 MET A O 1
ATOM 771 N N . ILE A 1 99 ? -8.933 -6.621 12.725 1.00 93.81 99 ILE A N 1
ATOM 772 C CA . ILE A 1 99 ? -7.926 -5.578 12.550 1.00 93.81 99 ILE A CA 1
ATOM 773 C C . ILE A 1 99 ? -8.189 -4.486 13.603 1.00 93.81 99 ILE A C 1
ATOM 775 O O . ILE A 1 99 ? -9.270 -3.891 13.599 1.00 93.81 99 ILE A O 1
ATOM 779 N N . PRO A 1 100 ? -7.237 -4.216 14.519 1.00 95.00 100 PRO A N 1
ATOM 780 C CA . PRO A 1 100 ? -7.455 -3.283 15.617 1.00 95.00 100 PRO A CA 1
ATOM 781 C C . PRO A 1 100 ? -7.808 -1.879 15.116 1.00 95.00 100 PRO A C 1
ATOM 783 O O . PRO A 1 100 ? -7.192 -1.402 14.162 1.00 95.00 100 PRO A O 1
ATOM 786 N N . PRO A 1 101 ? -8.727 -1.157 15.784 1.00 96.38 101 PRO A N 1
ATOM 787 C CA . PRO A 1 101 ? -9.140 0.178 15.356 1.00 96.38 101 PRO A CA 1
ATOM 788 C C . PRO A 1 101 ? -7.995 1.197 15.368 1.00 96.38 101 PRO A C 1
ATOM 790 O O . PRO A 1 101 ? -8.100 2.232 14.724 1.00 96.38 101 PRO A O 1
ATOM 793 N N . THR A 1 102 ? -6.905 0.922 16.089 1.00 96.56 102 THR A N 1
ATOM 794 C CA . THR A 1 102 ? -5.708 1.768 16.204 1.00 96.56 102 THR A CA 1
ATOM 795 C C . THR A 1 102 ? -4.815 1.775 14.967 1.00 96.56 102 THR A C 1
ATOM 797 O O . THR A 1 102 ? -3.901 2.605 14.920 1.00 96.56 102 THR A O 1
ATOM 800 N N . VAL A 1 103 ? -5.055 0.870 14.011 1.00 97.50 103 VAL A N 1
ATOM 801 C CA . VAL A 1 103 ? -4.266 0.749 12.783 1.00 97.50 103 VAL A CA 1
ATOM 802 C C . VAL A 1 103 ? -4.435 2.006 11.930 1.00 97.50 103 VAL A C 1
ATOM 804 O O . VAL A 1 103 ? -5.537 2.483 11.682 1.00 97.50 103 VAL A O 1
ATOM 807 N N . GLU A 1 104 ? -3.311 2.549 11.487 1.00 97.94 104 GLU A N 1
ATOM 808 C CA . GLU A 1 104 ? -3.205 3.769 10.684 1.00 97.94 104 GLU A CA 1
ATOM 809 C C . GLU A 1 104 ? -2.572 3.475 9.312 1.00 97.94 104 GLU A C 1
ATOM 811 O O . GLU A 1 104 ? -2.745 4.252 8.374 1.00 97.94 104 GLU A O 1
ATOM 816 N N . MET A 1 105 ? -1.893 2.333 9.166 1.00 97.44 105 MET A N 1
ATOM 817 C CA . MET A 1 105 ? -1.204 1.917 7.948 1.00 97.44 105 MET A CA 1
ATOM 818 C C . MET A 1 105 ? -1.477 0.442 7.640 1.00 97.44 105 MET A C 1
ATOM 820 O O . MET A 1 105 ? -1.285 -0.422 8.498 1.00 97.44 105 MET A O 1
ATOM 824 N N . VAL A 1 106 ? -1.874 0.149 6.402 1.00 95.25 106 VAL A N 1
ATOM 825 C CA . VAL A 1 106 ? -2.115 -1.218 5.922 1.00 95.25 106 VAL A CA 1
ATOM 826 C C . VAL A 1 106 ? -1.294 -1.485 4.661 1.00 95.25 106 VAL A C 1
ATOM 828 O O . VAL A 1 106 ? -1.314 -0.685 3.732 1.00 95.25 106 VAL A O 1
ATOM 831 N N . HIS A 1 107 ? -0.558 -2.595 4.640 1.00 94.31 107 HIS A N 1
ATOM 832 C CA . HIS A 1 107 ? 0.171 -3.105 3.475 1.00 94.31 107 HIS A CA 1
ATOM 833 C C . HIS A 1 107 ? -0.432 -4.446 3.057 1.00 94.31 107 HIS A C 1
ATOM 835 O O . HIS A 1 107 ? -0.632 -5.321 3.897 1.00 94.31 107 HIS A O 1
ATOM 841 N N . LEU A 1 108 ? -0.736 -4.617 1.775 1.00 92.19 108 LEU A N 1
ATOM 842 C CA . LEU A 1 108 ? -1.381 -5.816 1.242 1.00 92.19 108 LEU A CA 1
ATOM 843 C C . LEU A 1 108 ? -0.685 -6.272 -0.042 1.00 92.19 108 LEU A C 1
ATOM 845 O O . LEU A 1 108 ? -0.159 -5.440 -0.775 1.00 92.19 108 LEU A O 1
ATOM 849 N N . GLY A 1 109 ? -0.748 -7.565 -0.357 1.00 85.12 109 GLY A N 1
ATOM 850 C CA . GLY A 1 109 ? -0.357 -8.107 -1.668 1.00 85.12 109 GLY A CA 1
ATOM 851 C C . GLY A 1 109 ? 0.664 -9.244 -1.594 1.00 85.12 109 GLY A C 1
ATOM 852 O O . GLY A 1 109 ? 1.030 -9.645 -0.496 1.00 85.12 109 GLY A O 1
ATOM 853 N N . PRO A 1 110 ? 1.113 -9.833 -2.718 1.00 74.94 110 PRO A N 1
ATOM 854 C CA . PRO A 1 110 ? 0.556 -9.753 -4.075 1.00 74.94 110 PRO A CA 1
ATOM 855 C C . PRO A 1 110 ? -0.854 -10.344 -4.224 1.00 74.94 110 PRO A C 1
ATOM 857 O O . PRO A 1 110 ? -1.521 -10.129 -5.231 1.00 74.94 110 PRO A O 1
ATOM 860 N N . VAL A 1 111 ? -1.338 -11.076 -3.218 1.00 65.44 111 VAL A N 1
ATOM 861 C CA . VAL A 1 111 ? -2.717 -11.569 -3.169 1.00 65.44 111 VAL A CA 1
ATOM 862 C C . VAL A 1 111 ? -3.383 -11.019 -1.932 1.00 65.44 111 VAL A C 1
ATOM 864 O O . VAL A 1 111 ? -2.989 -11.336 -0.812 1.00 65.44 111 VAL A O 1
ATOM 867 N N . HIS A 1 112 ? -4.429 -10.235 -2.148 1.00 61.66 112 HIS A N 1
ATOM 868 C CA . HIS A 1 112 ? -5.455 -10.022 -1.152 1.00 61.66 112 HIS A CA 1
ATOM 869 C C . HIS A 1 112 ? -6.818 -10.127 -1.829 1.00 61.66 112 HIS A C 1
ATOM 871 O O . HIS A 1 112 ? -6.992 -9.814 -3.005 1.00 61.66 112 HIS A O 1
ATOM 877 N N . GLY A 1 113 ? -7.799 -10.619 -1.083 1.00 66.31 113 GLY A N 1
ATOM 878 C CA . GLY A 1 113 ? -9.186 -10.559 -1.517 1.00 66.31 113 GLY A CA 1
ATOM 879 C C . GLY A 1 113 ? -9.699 -9.135 -1.545 1.00 66.31 113 GLY A C 1
ATOM 880 O O . GLY A 1 113 ? -9.015 -8.221 -1.088 1.00 66.31 113 GLY A O 1
ATOM 881 N N . HIS A 1 114 ? -10.925 -8.954 -2.033 1.00 76.44 114 HIS A N 1
ATOM 882 C CA . HIS A 1 114 ? -11.630 -7.700 -1.801 1.00 76.44 114 HIS A CA 1
ATOM 883 C C . HIS A 1 114 ? -11.647 -7.432 -0.291 1.00 76.44 114 HIS A C 1
ATOM 885 O O . HIS A 1 114 ? -12.195 -8.220 0.482 1.00 76.44 114 HIS A O 1
ATOM 891 N N . LEU A 1 115 ? -10.969 -6.361 0.111 1.00 78.88 115 LEU A N 1
ATOM 892 C CA . LEU A 1 115 ? -10.943 -5.872 1.476 1.00 78.88 115 LEU A CA 1
ATOM 893 C C . LEU A 1 115 ? -11.854 -4.653 1.498 1.00 78.88 115 LEU A C 1
ATOM 895 O O . LEU A 1 115 ? -11.504 -3.612 0.950 1.00 78.88 115 LEU A O 1
ATOM 899 N N . ASP A 1 116 ? -13.031 -4.782 2.103 1.00 84.88 116 ASP A N 1
ATOM 900 C CA . ASP A 1 116 ? -13.953 -3.656 2.213 1.00 84.88 116 ASP A CA 1
ATOM 901 C C . ASP A 1 116 ? -13.431 -2.698 3.289 1.00 84.88 116 ASP A C 1
ATOM 903 O O . ASP A 1 116 ? -13.749 -2.816 4.475 1.00 84.88 116 ASP A O 1
ATOM 907 N N . PHE A 1 117 ? -12.590 -1.749 2.874 1.00 85.88 117 PHE A N 1
ATOM 908 C CA . PHE A 1 117 ? -11.916 -0.812 3.774 1.00 85.88 117 PHE A CA 1
ATOM 909 C C . PHE A 1 117 ? -12.887 -0.026 4.659 1.00 85.88 117 PHE A C 1
ATOM 911 O O . PHE A 1 117 ? -12.531 0.366 5.768 1.00 85.88 117 PHE A O 1
ATOM 918 N N . ARG A 1 118 ? -14.134 0.155 4.211 1.00 84.81 118 ARG A N 1
ATOM 919 C CA . ARG A 1 118 ? -15.193 0.857 4.950 1.00 84.81 118 ARG A CA 1
ATOM 920 C C . ARG A 1 118 ? -15.708 0.051 6.144 1.00 84.81 118 ARG A C 1
ATOM 922 O O . ARG A 1 118 ? -16.249 0.636 7.078 1.00 84.81 118 ARG A O 1
ATOM 929 N N . LYS A 1 119 ? -15.550 -1.276 6.120 1.00 86.81 119 LYS A N 1
ATOM 930 C CA . LYS A 1 119 ? -15.953 -2.187 7.203 1.00 86.81 119 LYS A CA 1
ATOM 931 C C . LYS A 1 119 ? -14.855 -2.427 8.231 1.00 86.81 119 LYS A C 1
ATOM 933 O O . LYS A 1 119 ? -15.125 -3.012 9.279 1.00 86.81 119 LYS A O 1
ATOM 938 N N . LEU A 1 120 ? -13.629 -1.985 7.959 1.00 91.31 120 LEU A N 1
ATOM 939 C CA . LEU A 1 120 ? -12.535 -2.125 8.908 1.00 91.31 120 LEU A CA 1
ATOM 940 C C . LEU A 1 120 ? -12.812 -1.293 10.158 1.00 91.31 120 LEU A C 1
ATOM 942 O O . LEU A 1 120 ? -13.140 -0.111 10.072 1.00 91.31 120 LEU A O 1
ATOM 946 N N . ALA A 1 121 ? -12.586 -1.872 11.337 1.00 93.50 121 ALA A N 1
ATOM 947 C CA . ALA A 1 121 ? -12.696 -1.131 12.594 1.00 93.50 121 ALA A CA 1
ATOM 948 C C . ALA A 1 121 ? -11.739 0.079 12.641 1.00 93.50 121 ALA A C 1
ATOM 950 O O . ALA A 1 121 ? -11.994 1.056 13.344 1.00 93.50 121 ALA A O 1
ATOM 951 N N . CYS A 1 122 ? -10.646 0.030 11.872 1.00 95.38 122 CYS A N 1
ATOM 952 C CA . CYS A 1 122 ? -9.679 1.112 11.732 1.00 95.38 122 CYS A CA 1
ATOM 953 C C . CYS A 1 122 ? -10.005 2.133 10.633 1.00 95.38 122 CYS A C 1
ATOM 955 O O . CYS A 1 122 ? -9.231 3.072 10.466 1.00 95.38 122 CYS A O 1
ATOM 957 N N . ALA A 1 123 ? -11.126 2.018 9.908 1.00 94.50 123 ALA A N 1
ATOM 958 C CA . ALA A 1 123 ? -11.431 2.863 8.745 1.00 94.50 123 ALA A CA 1
ATOM 959 C C . ALA A 1 123 ? -11.298 4.375 9.023 1.00 94.50 123 ALA A C 1
ATOM 961 O O . ALA A 1 123 ? -10.762 5.120 8.207 1.00 94.50 123 ALA A O 1
ATOM 962 N N . ALA A 1 124 ? -11.716 4.836 10.208 1.00 94.81 124 ALA A N 1
ATOM 963 C CA . ALA A 1 124 ? -11.628 6.249 10.598 1.00 94.81 124 ALA A CA 1
ATOM 964 C C . ALA A 1 124 ? -10.188 6.742 10.875 1.00 94.81 124 ALA A C 1
ATOM 966 O O . ALA A 1 124 ? -9.890 7.944 10.838 1.00 94.81 124 ALA A O 1
ATOM 967 N N . ARG A 1 125 ? -9.281 5.815 11.193 1.00 96.75 125 ARG A N 1
ATOM 968 C CA . ARG A 1 125 ? -7.886 6.090 11.566 1.00 96.75 125 ARG A CA 1
ATOM 969 C C . ARG A 1 125 ? -6.897 5.750 10.466 1.00 96.75 125 ARG A C 1
ATOM 971 O O . ARG A 1 125 ? -5.805 6.306 10.480 1.00 96.75 125 ARG A O 1
ATOM 978 N N . LEU A 1 126 ? -7.285 4.910 9.516 1.00 97.19 126 LEU A N 1
ATOM 979 C CA . LEU A 1 126 ? -6.470 4.539 8.374 1.00 97.19 126 LEU A CA 1
ATOM 980 C C . LEU A 1 126 ? -6.048 5.799 7.600 1.00 97.19 126 LEU A C 1
ATOM 982 O O . LEU A 1 126 ? -6.882 6.635 7.248 1.00 97.19 126 LEU A O 1
ATOM 986 N N . ARG A 1 127 ? -4.736 5.956 7.404 1.00 97.94 127 ARG A N 1
ATOM 987 C CA . ARG A 1 127 ? -4.090 7.078 6.703 1.00 97.94 127 ARG A CA 1
ATOM 988 C C . ARG A 1 127 ? -3.356 6.617 5.455 1.00 97.94 127 ARG A C 1
ATOM 990 O O . ARG A 1 127 ? -3.381 7.334 4.456 1.00 97.94 127 ARG A O 1
ATOM 997 N N . THR A 1 128 ? -2.737 5.440 5.523 1.00 97.88 128 THR A N 1
ATOM 998 C CA . THR A 1 128 ? -1.870 4.922 4.465 1.00 97.88 128 THR A CA 1
ATOM 999 C C . THR A 1 128 ? -2.290 3.525 4.051 1.00 97.88 128 THR A C 1
ATOM 1001 O O . THR A 1 128 ? -2.449 2.641 4.898 1.00 97.88 128 THR A O 1
ATOM 1004 N N . ILE A 1 129 ? -2.419 3.319 2.743 1.00 96.06 129 ILE A N 1
ATOM 1005 C CA . ILE A 1 129 ? -2.633 2.000 2.150 1.00 96.06 129 ILE A CA 1
ATOM 1006 C C . ILE A 1 129 ? -1.569 1.763 1.095 1.00 96.06 129 ILE A C 1
ATOM 1008 O O . ILE A 1 129 ? -1.394 2.581 0.194 1.00 96.06 129 ILE A O 1
ATOM 1012 N N . SER A 1 130 ? -0.901 0.622 1.199 1.00 95.81 130 SER A N 1
ATOM 1013 C CA . SER A 1 130 ? 0.051 0.146 0.206 1.00 95.81 130 SER A CA 1
ATOM 1014 C C . SER A 1 130 ? -0.416 -1.195 -0.346 1.00 95.81 130 SER A C 1
ATOM 1016 O O . SER A 1 130 ? -0.696 -2.112 0.424 1.00 95.81 130 SER A O 1
ATOM 1018 N N . SER A 1 131 ? -0.469 -1.333 -1.664 1.00 94.12 131 SER A N 1
ATOM 1019 C CA . SER A 1 131 ? -0.763 -2.598 -2.338 1.00 94.12 131 SER A CA 1
ATOM 1020 C C . SER A 1 131 ? 0.423 -3.020 -3.195 1.00 94.12 131 SER A C 1
ATOM 1022 O O . SER A 1 131 ? 0.895 -2.210 -3.987 1.00 94.12 131 SER A O 1
ATOM 1024 N N . LEU A 1 132 ? 0.851 -4.270 -3.096 1.00 92.69 132 LEU A N 1
ATOM 1025 C CA . LEU A 1 132 ? 1.799 -4.919 -3.998 1.00 92.69 132 LEU A CA 1
ATOM 1026 C C . LEU A 1 132 ? 1.026 -5.794 -4.980 1.00 92.69 132 LEU A C 1
ATOM 1028 O O . LEU A 1 132 ? 0.200 -6.571 -4.522 1.00 92.69 132 LEU A O 1
ATOM 1032 N N . ASP A 1 133 ? 1.251 -5.652 -6.288 1.00 88.69 133 ASP A N 1
ATOM 1033 C CA . ASP A 1 133 ? 0.744 -6.506 -7.383 1.00 88.69 133 ASP A CA 1
ATOM 1034 C C . ASP A 1 133 ? -0.718 -6.967 -7.263 1.00 88.69 133 ASP A C 1
ATOM 1036 O O . ASP A 1 133 ? -1.105 -8.008 -7.796 1.00 88.69 133 ASP A O 1
ATOM 1040 N N . THR A 1 134 ? -1.555 -6.187 -6.577 1.00 82.12 134 THR A N 1
ATOM 1041 C CA . THR A 1 134 ? -2.934 -6.573 -6.314 1.00 82.12 134 THR A CA 1
ATOM 1042 C C . THR A 1 134 ? -3.893 -5.778 -7.177 1.00 82.12 134 THR A C 1
ATOM 1044 O O . THR A 1 134 ? -3.754 -4.568 -7.373 1.00 82.12 134 THR A O 1
ATOM 1047 N N . TYR A 1 135 ? -4.903 -6.487 -7.674 1.00 79.75 135 TYR A N 1
ATOM 1048 C CA . TYR A 1 135 ? -6.043 -5.885 -8.330 1.00 79.75 135 TYR A CA 1
ATOM 1049 C C . TYR A 1 135 ? -6.916 -5.141 -7.310 1.00 79.75 135 TYR A C 1
ATOM 1051 O O . TYR A 1 135 ? -7.503 -5.747 -6.414 1.00 79.75 135 TYR A O 1
ATOM 1059 N N . LEU A 1 136 ? -7.009 -3.825 -7.481 1.00 86.94 136 LEU A N 1
ATOM 1060 C CA . LEU A 1 136 ? -8.005 -2.970 -6.845 1.00 86.94 136 LEU A CA 1
ATOM 1061 C C . LEU A 1 136 ? -8.967 -2.512 -7.936 1.00 86.94 136 LEU A C 1
ATOM 1063 O O . LEU A 1 136 ? -8.525 -1.952 -8.944 1.00 86.94 136 LEU A O 1
ATOM 1067 N N . SER A 1 137 ? -10.262 -2.763 -7.746 1.00 89.00 137 SER A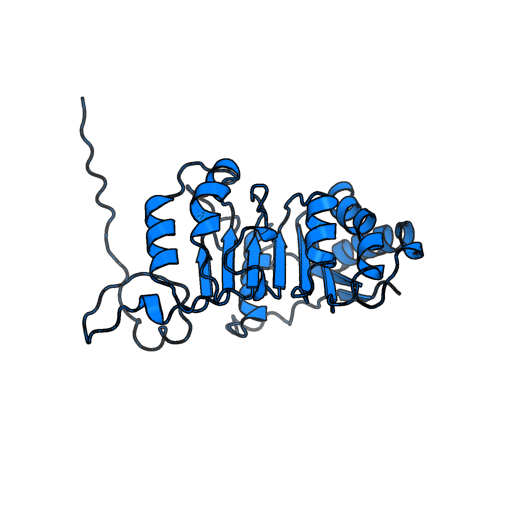 N 1
ATOM 1068 C CA . SER A 1 137 ? -11.267 -2.292 -8.698 1.00 89.00 137 SER A CA 1
ATOM 1069 C C . SER A 1 137 ? -11.345 -0.763 -8.693 1.00 89.00 137 SER A C 1
ATOM 1071 O O . SER A 1 137 ? -10.933 -0.114 -7.729 1.00 89.00 137 SER A O 1
ATOM 1073 N N . ASP A 1 138 ? -11.924 -0.178 -9.742 1.00 91.00 138 ASP A N 1
ATOM 1074 C CA . ASP A 1 138 ? -12.106 1.278 -9.830 1.00 91.00 138 ASP A CA 1
ATOM 1075 C C . ASP A 1 138 ? -12.904 1.825 -8.644 1.00 91.00 138 ASP A C 1
ATOM 1077 O O . ASP A 1 138 ? -12.596 2.894 -8.121 1.00 91.00 138 ASP A O 1
ATOM 1081 N N . TRP A 1 139 ? -13.891 1.055 -8.176 1.00 90.69 139 TRP A N 1
ATOM 1082 C CA . TRP A 1 139 ? -14.691 1.389 -7.001 1.00 90.69 139 TRP A CA 1
ATOM 1083 C C . TRP A 1 139 ? -13.869 1.352 -5.716 1.00 90.69 139 TRP A C 1
ATOM 1085 O O . TRP A 1 139 ? -14.002 2.259 -4.899 1.00 90.69 139 TRP A O 1
ATOM 1095 N N . ASP A 1 140 ? -12.995 0.352 -5.552 1.00 90.69 140 ASP A N 1
ATOM 1096 C CA . ASP A 1 140 ? -12.110 0.273 -4.386 1.00 90.69 140 ASP A CA 1
ATOM 1097 C C . ASP A 1 140 ? -11.183 1.490 -4.344 1.00 90.69 140 ASP A C 1
ATOM 1099 O O . ASP A 1 140 ? -11.072 2.157 -3.318 1.00 90.69 140 ASP A O 1
ATOM 1103 N N . VAL A 1 141 ? -10.546 1.821 -5.472 1.00 92.94 141 VAL A N 1
ATOM 1104 C CA . VAL A 1 141 ? -9.632 2.967 -5.539 1.00 92.94 141 VAL A CA 1
ATOM 1105 C C . VAL A 1 141 ? -10.378 4.278 -5.345 1.00 92.94 141 VAL A C 1
ATOM 1107 O O . VAL A 1 141 ? -9.916 5.120 -4.578 1.00 92.94 141 VAL A O 1
ATOM 1110 N N . GLN A 1 142 ? -11.552 4.447 -5.952 1.00 94.50 142 GLN A N 1
ATOM 1111 C CA . GLN A 1 142 ? -12.368 5.637 -5.747 1.00 94.50 142 GLN A CA 1
ATOM 1112 C C . GLN A 1 142 ? -12.785 5.798 -4.278 1.00 94.50 142 GLN A C 1
ATOM 1114 O O . GLN A 1 142 ? -12.656 6.896 -3.737 1.00 94.50 142 GLN A O 1
ATOM 1119 N N . ASP A 1 143 ? -13.242 4.731 -3.620 1.00 93.50 143 ASP A N 1
ATOM 1120 C CA . ASP A 1 143 ? -13.624 4.769 -2.206 1.00 93.50 143 ASP A CA 1
ATOM 1121 C C . ASP A 1 143 ? -12.432 5.143 -1.314 1.00 93.50 143 ASP A C 1
ATOM 1123 O O . ASP A 1 143 ? -12.575 5.960 -0.402 1.00 93.50 143 ASP A O 1
ATOM 1127 N N . LEU A 1 144 ? -11.243 4.602 -1.598 1.00 94.81 144 LEU A N 1
ATOM 1128 C CA . LEU A 1 144 ? -10.017 4.947 -0.875 1.00 94.81 144 LEU A CA 1
ATOM 1129 C C . LEU A 1 144 ? -9.590 6.396 -1.097 1.00 94.81 144 LEU A C 1
ATOM 1131 O O . LEU A 1 144 ? -9.258 7.096 -0.142 1.00 94.81 144 LEU A O 1
ATOM 1135 N N . VAL A 1 145 ? -9.610 6.854 -2.346 1.00 96.00 145 VAL A N 1
ATOM 1136 C CA . VAL A 1 145 ? -9.212 8.211 -2.731 1.00 96.00 145 VAL A CA 1
ATOM 1137 C C . VAL A 1 145 ? -10.158 9.250 -2.131 1.00 96.00 145 VAL A C 1
ATOM 1139 O O . VAL A 1 145 ? -9.707 10.303 -1.679 1.00 96.00 145 VAL A O 1
ATOM 1142 N N . LEU A 1 146 ? -11.461 8.968 -2.098 1.00 95.75 146 LEU A N 1
ATOM 1143 C CA . LEU A 1 146 ? -12.480 9.876 -1.565 1.00 95.75 146 LEU A CA 1
ATOM 1144 C C . LEU A 1 146 ? -12.657 9.779 -0.044 1.00 95.75 146 LEU A C 1
ATOM 1146 O O . LEU A 1 146 ? -13.359 10.608 0.540 1.00 95.75 146 LEU A O 1
ATOM 1150 N N . ALA A 1 147 ? -12.036 8.801 0.618 1.00 95.50 147 ALA A N 1
ATOM 1151 C CA . ALA A 1 147 ? -12.142 8.659 2.060 1.00 95.50 147 ALA A CA 1
ATOM 1152 C C . ALA A 1 147 ? -11.533 9.885 2.776 1.00 95.50 147 ALA A C 1
ATOM 1154 O O . ALA A 1 147 ? -10.366 10.221 2.556 1.00 95.50 147 ALA A O 1
ATOM 1155 N N . PRO A 1 148 ? -12.252 10.520 3.725 1.00 95.81 148 PRO A N 1
ATOM 1156 C CA . PRO A 1 148 ? -11.824 11.775 4.368 1.00 95.81 148 PRO A CA 1
ATOM 1157 C C . PRO A 1 148 ? -10.576 11.630 5.257 1.00 95.81 148 PRO A C 1
ATOM 1159 O O . PRO A 1 148 ? -10.046 12.604 5.791 1.00 95.81 148 PRO A O 1
ATOM 1162 N N . HIS A 1 149 ? -10.136 10.394 5.456 1.00 96.38 149 HIS A N 1
ATOM 1163 C CA . HIS A 1 149 ? -9.119 9.980 6.405 1.00 96.38 149 HIS A CA 1
ATOM 1164 C C . HIS A 1 149 ? -7.832 9.516 5.732 1.00 96.38 149 HIS A C 1
ATOM 1166 O O . HIS A 1 149 ? -6.775 9.605 6.354 1.00 96.38 149 HIS A O 1
ATOM 1172 N N . ILE A 1 150 ? -7.919 9.055 4.485 1.00 97.81 150 ILE A N 1
ATOM 1173 C CA . ILE A 1 150 ? -6.777 8.560 3.728 1.00 97.81 150 ILE A CA 1
ATOM 1174 C C . ILE A 1 150 ? -5.959 9.751 3.237 1.00 97.81 150 ILE A C 1
ATOM 1176 O O . ILE A 1 150 ? -6.500 10.721 2.708 1.00 97.81 150 ILE A O 1
ATOM 1180 N N . ARG A 1 151 ? -4.647 9.673 3.455 1.00 98.12 151 ARG A N 1
ATOM 1181 C CA . ARG A 1 151 ? -3.664 10.686 3.055 1.00 98.12 151 ARG A CA 1
ATOM 1182 C C . ARG A 1 151 ? -2.739 10.168 1.973 1.00 98.12 151 ARG A C 1
ATOM 1184 O O . ARG A 1 151 ? -2.402 10.924 1.069 1.00 98.12 151 ARG A O 1
ATOM 1191 N N . ARG A 1 152 ? -2.382 8.884 2.037 1.00 98.25 152 ARG A N 1
ATOM 1192 C CA . ARG A 1 152 ? -1.421 8.265 1.127 1.00 98.25 152 ARG A CA 1
ATOM 1193 C C . ARG A 1 152 ? -1.935 6.937 0.584 1.00 98.25 152 ARG A C 1
ATOM 1195 O O . ARG A 1 152 ? -2.318 6.052 1.350 1.00 98.25 152 ARG A O 1
ATOM 1202 N N . ILE A 1 153 ? -1.875 6.781 -0.734 1.00 97.31 153 ILE A N 1
ATOM 1203 C CA . ILE A 1 153 ? -2.115 5.510 -1.429 1.00 97.31 153 ILE A CA 1
ATOM 1204 C C . ILE A 1 153 ? -0.851 5.146 -2.198 1.00 97.31 153 ILE A C 1
ATOM 1206 O O . ILE A 1 153 ? -0.290 5.986 -2.893 1.00 97.31 153 ILE A O 1
ATOM 1210 N N . ARG A 1 154 ? -0.387 3.903 -2.083 1.00 96.38 154 ARG A N 1
ATOM 1211 C CA . ARG A 1 154 ? 0.837 3.424 -2.736 1.00 96.38 154 ARG A CA 1
ATOM 1212 C C . ARG A 1 154 ? 0.538 2.140 -3.484 1.00 96.38 154 ARG A C 1
ATOM 1214 O O . ARG A 1 154 ? 0.007 1.194 -2.907 1.00 96.38 154 ARG A O 1
ATOM 1221 N N . ARG A 1 155 ? 0.876 2.093 -4.766 1.00 94.06 155 ARG A N 1
ATOM 1222 C CA . ARG A 1 155 ? 0.638 0.936 -5.629 1.00 94.06 155 ARG A CA 1
ATOM 1223 C C . ARG A 1 155 ? 1.959 0.449 -6.194 1.00 94.06 155 ARG A C 1
ATOM 1225 O O . ARG A 1 155 ? 2.500 1.059 -7.108 1.00 94.06 155 ARG A O 1
ATOM 1232 N N . PHE A 1 156 ? 2.465 -0.623 -5.602 1.00 93.12 156 PHE A N 1
ATOM 1233 C CA . PHE A 1 156 ? 3.672 -1.328 -5.998 1.00 93.12 156 PHE A CA 1
ATOM 1234 C C . PHE A 1 156 ? 3.372 -2.359 -7.075 1.00 93.12 156 PHE A C 1
ATOM 1236 O O . PHE A 1 156 ? 2.460 -3.173 -6.926 1.00 93.12 156 PHE A O 1
ATOM 1243 N N . TYR A 1 157 ? 4.205 -2.369 -8.106 1.00 91.25 157 TYR A N 1
ATOM 1244 C CA . TYR A 1 157 ? 4.171 -3.350 -9.177 1.00 91.25 157 TYR A CA 1
ATOM 1245 C C . TYR A 1 157 ? 5.545 -3.961 -9.404 1.00 91.25 157 TYR A C 1
ATOM 1247 O O . TYR A 1 157 ? 6.554 -3.251 -9.373 1.00 91.25 157 TYR A O 1
ATOM 1255 N N . THR A 1 158 ? 5.584 -5.267 -9.665 1.00 87.12 158 THR A N 1
ATOM 1256 C CA . THR A 1 158 ? 6.833 -5.999 -9.911 1.00 87.12 158 THR A CA 1
ATOM 1257 C C . THR A 1 158 ? 6.806 -6.721 -11.260 1.00 87.12 158 THR A C 1
ATOM 1259 O O . THR A 1 158 ? 5.776 -7.239 -11.694 1.00 87.12 158 THR A O 1
ATOM 1262 N N . GLY A 1 159 ? 7.954 -6.762 -11.948 1.00 75.75 159 GLY A N 1
ATOM 1263 C CA . GLY A 1 159 ? 8.136 -7.504 -13.208 1.00 75.75 159 GLY A CA 1
ATOM 1264 C C . GLY A 1 159 ? 8.076 -6.642 -14.470 1.00 75.75 159 GLY A C 1
ATOM 1265 O O . GLY A 1 159 ? 8.441 -5.477 -14.417 1.00 75.75 159 GLY A O 1
ATOM 1266 N N . SER A 1 160 ? 7.653 -7.212 -15.608 1.00 61.28 160 SER A N 1
ATOM 1267 C CA . SER A 1 160 ? 7.344 -6.454 -16.838 1.00 61.28 160 SER A CA 1
ATOM 1268 C C . SER A 1 160 ? 5.829 -6.251 -16.927 1.00 61.28 160 SER A C 1
ATOM 1270 O O . SER A 1 160 ? 5.064 -7.220 -16.912 1.00 61.28 160 SER A O 1
ATOM 1272 N N . ILE A 1 161 ? 5.396 -4.988 -16.881 1.00 61.75 161 ILE A N 1
ATOM 1273 C CA . ILE A 1 161 ? 4.152 -4.610 -16.187 1.00 61.75 161 ILE A CA 1
ATOM 1274 C C . ILE A 1 161 ? 3.155 -3.866 -17.101 1.00 61.75 161 ILE A C 1
ATOM 1276 O O . ILE A 1 161 ? 2.115 -3.428 -16.625 1.00 61.75 161 ILE A O 1
ATOM 1280 N N . GLY A 1 162 ? 3.380 -3.782 -18.419 1.00 64.00 162 GLY A N 1
ATOM 1281 C CA . GLY A 1 162 ? 2.596 -2.930 -19.339 1.00 64.00 162 GLY A CA 1
ATOM 1282 C C . GLY A 1 162 ? 1.085 -2.825 -19.045 1.00 64.00 162 GLY A C 1
ATOM 1283 O O . GLY A 1 162 ? 0.589 -1.747 -18.738 1.00 64.00 162 GLY A O 1
ATOM 1284 N N . GLN A 1 163 ? 0.349 -3.944 -19.018 1.00 68.12 163 GLN A N 1
ATOM 1285 C CA . GLN A 1 163 ? -1.101 -3.914 -18.746 1.00 68.12 163 GLN A CA 1
ATOM 1286 C C . GLN A 1 163 ? -1.481 -3.655 -17.276 1.00 68.12 163 GLN A C 1
ATOM 1288 O O . GLN A 1 163 ? -2.558 -3.137 -17.004 1.00 68.12 163 GLN A O 1
ATOM 1293 N N . ARG A 1 164 ? -0.635 -4.025 -16.307 1.00 80.44 164 ARG A N 1
ATOM 1294 C CA . ARG A 1 164 ? -0.970 -3.920 -14.874 1.00 80.44 164 ARG A CA 1
ATOM 1295 C C . ARG A 1 164 ? -0.804 -2.498 -14.343 1.00 80.44 164 ARG A C 1
ATOM 1297 O O . ARG A 1 164 ? -1.632 -2.064 -13.547 1.00 80.44 164 ARG A O 1
ATOM 1304 N N . ILE A 1 165 ? 0.229 -1.779 -14.797 1.00 87.44 165 ILE A N 1
ATOM 1305 C CA . ILE A 1 165 ? 0.409 -0.352 -14.483 1.00 87.44 165 ILE A CA 1
ATOM 1306 C C . ILE A 1 165 ? -0.713 0.469 -15.115 1.00 87.44 165 ILE A C 1
ATOM 1308 O O . ILE A 1 165 ? -1.198 1.390 -14.462 1.00 87.44 165 ILE A O 1
ATOM 1312 N N . GLY A 1 166 ? -1.156 0.117 -16.330 1.00 88.56 166 GLY A N 1
ATOM 1313 C CA . GLY A 1 166 ? -2.238 0.815 -17.033 1.00 88.56 166 GLY A CA 1
ATOM 1314 C C . GLY A 1 166 ? -3.477 1.025 -16.159 1.00 88.56 166 GLY A C 1
ATOM 1315 O O . GLY A 1 166 ? -3.941 2.152 -16.023 1.00 88.56 166 GLY A O 1
ATOM 1316 N N . PHE A 1 167 ? -3.913 -0.005 -15.421 1.00 88.25 167 PHE A N 1
ATOM 1317 C CA . PHE A 1 167 ? -5.032 0.117 -14.472 1.00 88.25 167 PHE A CA 1
ATOM 1318 C C . PHE A 1 167 ? -4.811 1.177 -13.379 1.00 88.25 167 PHE A C 1
ATOM 1320 O O . PHE A 1 167 ? -5.763 1.778 -12.891 1.00 88.25 167 PHE A O 1
ATOM 1327 N N . ALA A 1 168 ? -3.566 1.424 -12.961 1.00 91.00 168 ALA A N 1
ATOM 1328 C CA . ALA A 1 168 ? -3.256 2.499 -12.019 1.00 91.00 168 ALA A CA 1
ATOM 1329 C C . ALA A 1 168 ? -3.442 3.885 -12.624 1.00 91.00 168 ALA A C 1
ATOM 1331 O O . ALA A 1 168 ? -3.949 4.779 -11.946 1.00 91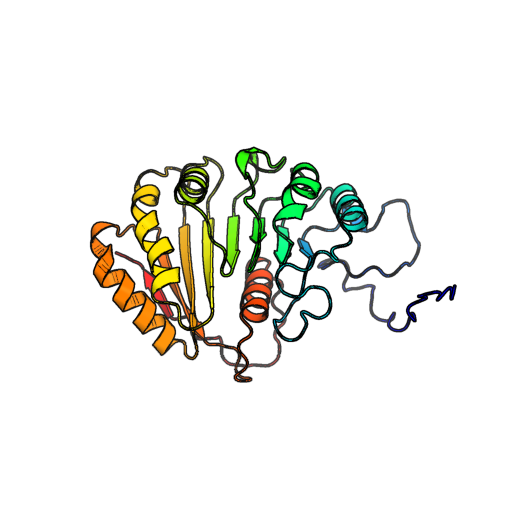.00 168 ALA A O 1
ATOM 1332 N N . PHE A 1 169 ? -3.049 4.038 -13.884 1.00 93.00 169 PHE A N 1
ATOM 1333 C CA . PHE A 1 169 ? -3.173 5.288 -14.617 1.00 93.00 169 PHE A CA 1
ATOM 1334 C C . PHE A 1 169 ? -4.627 5.586 -15.012 1.00 93.00 169 PHE A C 1
ATOM 1336 O O . PHE A 1 169 ? -5.086 6.717 -14.849 1.00 93.00 169 PHE A O 1
ATOM 1343 N N . GLU A 1 170 ? -5.391 4.569 -15.416 1.00 92.50 170 GLU A N 1
ATOM 1344 C CA . GLU A 1 170 ? -6.828 4.678 -15.712 1.00 92.50 170 GLU A CA 1
ATOM 1345 C C . GLU A 1 170 ? -7.646 5.188 -14.515 1.00 92.50 170 GLU A C 1
ATOM 1347 O O . GLU A 1 170 ? -8.669 5.850 -14.687 1.00 92.50 170 GLU A O 1
ATOM 1352 N N . GLN A 1 171 ? -7.176 4.932 -13.292 1.00 93.00 171 GLN A N 1
ATOM 1353 C CA . GLN A 1 171 ? -7.856 5.318 -12.056 1.00 93.00 171 GLN A CA 1
ATOM 1354 C C . GLN A 1 171 ? -7.469 6.720 -11.548 1.00 93.00 171 GLN A C 1
ATOM 1356 O O . GLN A 1 171 ? -8.135 7.249 -10.655 1.00 93.00 171 GLN A O 1
ATOM 1361 N N . LEU A 1 172 ? -6.474 7.389 -12.142 1.00 94.94 172 LEU A N 1
ATOM 1362 C CA . LEU A 1 172 ? -6.065 8.754 -11.768 1.00 94.94 172 LEU A CA 1
ATOM 1363 C C . LEU A 1 172 ? -7.169 9.830 -11.815 1.00 94.94 172 LEU A C 1
ATOM 1365 O O . LEU A 1 172 ? -7.128 10.729 -10.969 1.00 94.94 172 LEU A O 1
ATOM 1369 N N . PRO A 1 173 ? -8.195 9.776 -12.694 1.00 94.81 173 PRO A N 1
ATOM 1370 C CA . PRO A 1 173 ? -9.257 10.783 -12.710 1.00 94.81 173 PRO A CA 1
ATOM 1371 C C . PRO A 1 173 ? -9.969 10.981 -11.363 1.00 94.81 173 PRO A C 1
ATOM 1373 O O . PRO A 1 173 ? -10.518 12.057 -11.107 1.00 94.81 173 PRO A O 1
ATOM 1376 N N . CYS A 1 174 ? -9.994 9.968 -10.487 1.00 94.12 174 CYS A N 1
ATOM 1377 C CA . CYS A 1 174 ? -10.624 10.103 -9.174 1.00 94.12 174 CYS A CA 1
ATOM 1378 C C . CYS A 1 174 ? -9.783 10.918 -8.177 1.00 94.12 174 CYS A C 1
ATOM 1380 O O . CYS A 1 174 ? -10.362 11.523 -7.274 1.00 94.12 174 CYS A O 1
ATOM 1382 N N . VAL A 1 175 ? -8.462 11.031 -8.372 1.00 96.31 175 VAL A N 1
ATOM 1383 C CA . VAL A 1 175 ? -7.553 11.789 -7.491 1.00 96.31 175 VAL A CA 1
ATOM 1384 C C . VAL A 1 175 ? -7.991 13.247 -7.400 1.00 96.31 175 VAL A C 1
ATOM 1386 O O . VAL A 1 175 ? -8.171 13.770 -6.299 1.00 96.31 175 VAL A O 1
ATOM 1389 N N . LYS A 1 176 ? -8.303 13.877 -8.541 1.00 94.19 176 LYS A N 1
ATOM 1390 C CA . LYS A 1 176 ? -8.784 15.271 -8.636 1.00 94.19 176 LYS A CA 1
ATOM 1391 C C . LYS A 1 176 ? -10.040 15.548 -7.797 1.00 94.19 176 LYS A C 1
ATOM 1393 O O . LYS A 1 176 ? -10.286 16.688 -7.421 1.00 94.19 176 LYS A O 1
ATOM 1398 N N . LYS A 1 177 ? -10.830 14.515 -7.486 1.00 95.50 177 LYS A N 1
ATOM 1399 C CA . LYS A 1 177 ? -12.062 14.621 -6.687 1.00 95.50 177 LYS A CA 1
ATOM 1400 C C . LYS A 1 177 ? -11.810 14.540 -5.178 1.00 95.50 177 LYS A C 1
ATOM 1402 O O . LYS A 1 177 ? -12.714 14.840 -4.403 1.00 95.50 177 LYS A O 1
ATOM 1407 N N . SER A 1 178 ? -10.616 14.128 -4.753 1.00 96.69 178 SER A N 1
ATOM 1408 C CA . SER A 1 178 ? -10.278 14.007 -3.336 1.00 96.69 178 SER A CA 1
ATOM 1409 C C . SER A 1 178 ? -9.909 15.346 -2.711 1.00 96.69 178 SER A C 1
ATOM 1411 O O . SER A 1 178 ? -9.094 16.092 -3.256 1.00 96.69 178 SER A O 1
ATOM 1413 N N . THR A 1 179 ? -10.448 15.604 -1.519 1.00 95.94 179 THR A N 1
ATOM 1414 C CA . THR A 1 179 ? -10.097 16.753 -0.668 1.00 95.94 179 THR A CA 1
ATOM 1415 C C . THR A 1 179 ? -9.125 16.394 0.457 1.00 95.94 179 THR A C 1
ATOM 1417 O O . THR A 1 179 ? -8.633 17.281 1.149 1.00 95.94 179 THR A O 1
ATOM 1420 N N . SER A 1 180 ? -8.906 15.102 0.702 1.00 97.12 180 SER A N 1
ATOM 1421 C CA . SER A 1 180 ? -8.126 14.581 1.832 1.00 97.12 180 SER A CA 1
ATOM 1422 C C . SER A 1 180 ? -6.816 13.934 1.404 1.00 97.12 180 SER A C 1
ATOM 1424 O O . SER A 1 180 ? -5.858 13.983 2.177 1.00 97.12 180 SER A O 1
ATOM 1426 N N . LEU A 1 181 ? -6.772 13.347 0.208 1.00 98.25 181 LEU A N 1
ATOM 1427 C CA . LEU A 1 181 ? -5.591 12.672 -0.305 1.00 98.25 181 LEU A CA 1
ATOM 1428 C C . LEU A 1 181 ? -4.476 13.690 -0.544 1.00 98.25 181 LEU A C 1
ATOM 1430 O O . LEU A 1 181 ? -4.664 14.677 -1.261 1.00 98.25 181 LEU A O 1
ATOM 1434 N N . GLU A 1 182 ? -3.327 13.417 0.061 1.00 98.25 182 GLU A N 1
ATOM 1435 C CA . GLU A 1 182 ? -2.105 14.211 -0.041 1.00 98.25 182 GLU A CA 1
ATOM 1436 C C . GLU A 1 182 ? -1.184 13.630 -1.115 1.00 98.25 182 GLU A C 1
ATOM 1438 O O . GLU A 1 182 ? -0.507 14.384 -1.807 1.00 98.25 182 GLU A O 1
ATOM 1443 N N . GLU A 1 183 ? -1.188 12.304 -1.285 1.00 97.94 183 GLU A N 1
ATOM 1444 C CA . GLU A 1 183 ? -0.232 11.615 -2.145 1.00 97.94 183 GLU A CA 1
ATOM 1445 C C . GLU A 1 183 ? -0.778 10.288 -2.702 1.00 97.94 183 GLU A C 1
ATOM 1447 O O . GLU A 1 183 ? -1.329 9.458 -1.973 1.00 97.94 183 GLU A O 1
ATOM 1452 N N . MET A 1 184 ? -0.563 10.057 -3.997 1.00 97.50 184 MET A N 1
ATOM 1453 C CA . MET A 1 184 ? -0.721 8.760 -4.649 1.00 97.50 184 MET A CA 1
ATOM 1454 C C . MET A 1 184 ? 0.592 8.370 -5.323 1.00 97.50 184 MET A C 1
ATOM 1456 O O . MET A 1 184 ? 1.049 9.054 -6.230 1.00 97.50 184 MET A O 1
ATOM 1460 N N . GLN A 1 185 ? 1.186 7.257 -4.904 1.00 96.88 185 GLN A N 1
ATOM 1461 C CA . GLN A 1 185 ? 2.426 6.742 -5.478 1.00 96.88 185 GLN A CA 1
ATOM 1462 C C . GLN A 1 185 ? 2.137 5.548 -6.390 1.00 96.88 185 GLN A C 1
ATOM 1464 O O . GLN A 1 185 ? 1.524 4.568 -5.958 1.00 96.88 185 GLN A O 1
ATOM 1469 N N . ILE A 1 186 ? 2.621 5.606 -7.629 1.00 95.31 186 ILE A N 1
ATOM 1470 C CA . ILE A 1 186 ? 2.703 4.464 -8.544 1.00 95.31 186 ILE A CA 1
ATOM 1471 C C . ILE A 1 186 ? 4.169 4.046 -8.591 1.00 95.31 186 ILE A C 1
ATOM 1473 O O . ILE A 1 186 ? 5.028 4.793 -9.057 1.00 95.31 186 ILE A O 1
ATOM 1477 N N . ILE A 1 187 ? 4.458 2.864 -8.057 1.00 94.00 187 ILE A N 1
ATOM 1478 C CA . ILE A 1 187 ? 5.815 2.407 -7.779 1.00 94.00 187 ILE A CA 1
ATOM 1479 C C . ILE A 1 187 ? 6.089 1.174 -8.622 1.00 94.00 187 ILE A C 1
ATOM 1481 O O . ILE A 1 187 ? 5.365 0.182 -8.538 1.00 94.00 187 ILE A O 1
ATOM 1485 N N . VAL A 1 188 ? 7.138 1.236 -9.431 1.00 91.50 188 VAL A N 1
ATOM 1486 C CA . VAL A 1 188 ? 7.517 0.172 -10.359 1.00 91.50 188 VAL A CA 1
ATOM 1487 C C . VAL A 1 188 ? 8.883 -0.357 -9.967 1.00 91.50 188 VAL A C 1
ATOM 1489 O O . VAL A 1 188 ? 9.879 0.363 -10.021 1.00 91.50 188 VAL A O 1
ATOM 1492 N N . CYS A 1 189 ? 8.920 -1.629 -9.574 1.00 88.19 189 CYS A N 1
ATOM 1493 C CA . CYS A 1 189 ? 10.145 -2.370 -9.318 1.00 88.19 189 CYS A CA 1
ATOM 1494 C C . CYS A 1 189 ? 10.510 -3.186 -10.566 1.00 88.19 189 CYS A C 1
ATOM 1496 O O . CYS A 1 189 ? 9.983 -4.281 -10.800 1.00 88.19 189 CYS A O 1
ATOM 1498 N N . GLY A 1 190 ? 11.390 -2.613 -11.388 1.00 86.38 190 GLY A N 1
ATOM 1499 C CA . GLY A 1 190 ? 11.864 -3.196 -12.643 1.00 86.38 190 GLY A CA 1
ATOM 1500 C C . GLY A 1 190 ? 13.273 -3.773 -12.531 1.00 86.38 190 GLY A C 1
ATOM 1501 O O . GLY A 1 190 ? 13.932 -3.660 -11.501 1.00 86.38 190 GLY A O 1
ATOM 1502 N N . GLU A 1 191 ? 13.759 -4.392 -13.611 1.00 83.56 191 GLU A N 1
ATOM 1503 C CA . GLU A 1 191 ? 15.127 -4.947 -13.683 1.00 83.56 191 GLU A CA 1
ATOM 1504 C C . GLU A 1 191 ? 16.199 -3.931 -13.334 1.00 83.56 191 GLU A C 1
ATOM 1506 O O . GLU A 1 191 ? 17.126 -4.217 -12.581 1.00 83.56 191 GLU A O 1
ATOM 1511 N N . THR A 1 192 ? 16.021 -2.729 -13.858 1.00 86.00 192 THR A N 1
ATOM 1512 C CA . THR A 1 192 ? 16.852 -1.570 -13.589 1.00 86.00 192 THR A CA 1
ATOM 1513 C C . THR A 1 192 ? 15.938 -0.402 -13.246 1.00 86.00 192 THR A C 1
ATOM 1515 O O . THR A 1 192 ? 14.796 -0.343 -13.715 1.00 86.00 192 THR A O 1
ATOM 1518 N N . THR A 1 193 ? 16.446 0.557 -12.467 1.00 87.44 193 THR A N 1
ATOM 1519 C CA . THR A 1 193 ? 15.736 1.823 -12.235 1.00 87.44 193 THR A CA 1
ATOM 1520 C C . THR A 1 193 ? 15.392 2.488 -13.567 1.00 87.44 193 THR A C 1
ATOM 1522 O O . THR A 1 193 ? 14.285 2.982 -13.736 1.00 87.44 193 THR A O 1
ATOM 1525 N N . GLU A 1 194 ? 16.309 2.464 -14.537 1.00 89.31 194 GLU A N 1
ATOM 1526 C CA . GLU A 1 194 ? 16.111 3.109 -15.835 1.00 89.31 194 GLU A CA 1
ATOM 1527 C C . GLU A 1 194 ? 14.995 2.456 -16.661 1.00 89.31 194 GLU A C 1
ATOM 1529 O O . GLU A 1 194 ? 14.159 3.161 -17.219 1.00 89.31 194 GLU A O 1
ATOM 1534 N N . GLY A 1 195 ? 14.923 1.122 -16.680 1.00 88.44 195 GLY A N 1
ATOM 1535 C CA . GLY A 1 195 ? 13.836 0.404 -17.347 1.00 88.44 195 GLY A CA 1
ATOM 1536 C C . GLY A 1 195 ? 12.479 0.707 -16.709 1.00 88.44 195 GLY A C 1
ATOM 1537 O O . GLY A 1 195 ? 11.540 1.080 -17.406 1.00 88.44 195 GLY A O 1
ATOM 1538 N N . ALA A 1 196 ? 12.397 0.654 -15.375 1.00 89.25 196 ALA A N 1
ATOM 1539 C CA . ALA A 1 196 ? 11.187 1.025 -14.637 1.00 89.25 196 ALA A CA 1
ATOM 1540 C C . ALA A 1 196 ? 10.772 2.486 -14.892 1.00 89.25 196 ALA A C 1
ATOM 1542 O O . ALA A 1 196 ? 9.590 2.790 -15.052 1.00 89.25 196 ALA A O 1
ATOM 1543 N N . ARG A 1 197 ? 11.749 3.395 -14.967 1.00 91.25 197 ARG A N 1
ATOM 1544 C CA . ARG A 1 197 ? 11.542 4.816 -15.265 1.00 91.25 197 ARG A CA 1
ATOM 1545 C C . ARG A 1 197 ? 11.001 5.019 -16.677 1.00 91.25 197 ARG A C 1
ATOM 1547 O O . ARG A 1 197 ? 10.093 5.823 -16.861 1.00 91.25 197 ARG A O 1
ATOM 1554 N N . GLN A 1 198 ? 11.534 4.292 -17.657 1.00 90.81 198 GLN A N 1
ATOM 1555 C CA . GLN A 1 198 ? 11.059 4.344 -19.035 1.00 90.81 198 GLN A CA 1
ATOM 1556 C C . GLN A 1 198 ? 9.624 3.816 -19.154 1.00 90.81 198 GLN A C 1
ATOM 1558 O O . GLN A 1 198 ? 8.806 4.444 -19.820 1.00 90.81 198 GLN A O 1
ATOM 1563 N N . GLU A 1 199 ? 9.293 2.716 -18.472 1.00 88.88 199 GLU A N 1
ATOM 1564 C CA . GLU A 1 199 ? 7.920 2.192 -18.418 1.00 88.88 199 GLU A CA 1
ATOM 1565 C C . GLU A 1 199 ? 6.942 3.209 -17.815 1.00 88.88 199 GLU A C 1
ATOM 1567 O O . GLU A 1 199 ? 5.895 3.485 -18.402 1.00 88.88 199 GLU A O 1
ATOM 1572 N N . LEU A 1 200 ? 7.308 3.823 -16.687 1.00 91.62 200 LEU A N 1
ATOM 1573 C CA . LEU A 1 200 ? 6.510 4.876 -16.057 1.00 91.62 200 LEU A CA 1
ATOM 1574 C C . LEU A 1 200 ? 6.337 6.102 -16.960 1.00 91.62 200 LEU A C 1
ATOM 1576 O O . LEU A 1 200 ? 5.244 6.657 -17.007 1.00 91.62 200 LEU A O 1
ATOM 1580 N N . ALA A 1 201 ? 7.383 6.513 -17.680 1.00 91.88 201 ALA A N 1
ATOM 1581 C CA . ALA A 1 201 ? 7.327 7.653 -18.591 1.00 91.88 201 ALA A CA 1
ATOM 1582 C C . ALA A 1 201 ? 6.402 7.394 -19.792 1.00 91.88 201 ALA A C 1
ATOM 1584 O O . ALA A 1 201 ? 5.589 8.251 -20.120 1.00 91.88 201 ALA A O 1
ATOM 1585 N N . MET A 1 202 ? 6.467 6.202 -20.400 1.00 90.94 202 MET A N 1
ATOM 1586 C CA . MET A 1 202 ? 5.574 5.832 -21.508 1.00 90.94 202 MET A CA 1
ATOM 1587 C C . MET A 1 202 ? 4.101 5.855 -21.083 1.00 90.94 202 MET A C 1
ATOM 1589 O O . MET A 1 202 ? 3.257 6.367 -21.810 1.00 90.94 202 MET A O 1
ATOM 1593 N N . MET A 1 203 ? 3.791 5.338 -19.890 1.00 91.00 203 MET A N 1
ATOM 1594 C CA . MET A 1 203 ? 2.429 5.387 -19.348 1.00 91.00 203 MET A CA 1
ATOM 1595 C C . MET A 1 203 ? 2.025 6.818 -18.975 1.00 91.00 203 MET A C 1
ATOM 1597 O O . MET A 1 203 ? 0.906 7.237 -19.241 1.00 91.00 203 MET A O 1
ATOM 1601 N N . ALA A 1 204 ? 2.932 7.608 -18.400 1.00 91.62 204 ALA A N 1
ATOM 1602 C CA . ALA A 1 204 ? 2.662 9.008 -18.089 1.00 91.62 204 ALA A CA 1
ATOM 1603 C C . ALA A 1 204 ? 2.248 9.808 -19.332 1.00 91.62 204 ALA A C 1
ATOM 1605 O O . ALA A 1 204 ? 1.263 10.538 -19.263 1.00 91.62 204 ALA A O 1
ATOM 1606 N N . GLU A 1 205 ? 2.945 9.624 -20.459 1.00 91.62 205 GLU A N 1
ATOM 1607 C CA . GLU A 1 205 ? 2.635 10.289 -21.732 1.00 91.62 205 GLU A CA 1
ATOM 1608 C C . GLU A 1 205 ? 1.215 9.984 -22.232 1.00 91.62 205 GLU A C 1
ATOM 1610 O O . GLU A 1 205 ? 0.515 10.892 -22.679 1.00 91.62 205 GLU A O 1
ATOM 1615 N N . GLU A 1 206 ? 0.760 8.734 -22.112 1.00 90.38 206 GLU A N 1
ATOM 1616 C CA . GLU A 1 206 ? -0.586 8.318 -22.530 1.00 90.38 206 GLU A CA 1
ATOM 1617 C C . GLU A 1 206 ? -1.696 8.938 -21.661 1.00 90.38 206 GLU A C 1
ATOM 1619 O O . GLU A 1 206 ? -2.792 9.219 -22.146 1.00 90.38 206 GLU A O 1
ATOM 1624 N N . PHE A 1 207 ? -1.409 9.207 -20.384 1.00 90.38 207 PHE A N 1
ATOM 1625 C CA . PHE A 1 207 ? -2.397 9.644 -19.392 1.00 90.38 207 PHE A CA 1
ATOM 1626 C C . PHE A 1 207 ? -2.174 11.077 -18.880 1.00 90.38 207 PHE A C 1
ATOM 1628 O O . PHE A 1 207 ? -2.686 11.439 -17.815 1.00 90.38 207 PHE A O 1
ATOM 1635 N N . MET A 1 208 ? -1.464 11.920 -19.636 1.00 88.81 208 MET A N 1
ATOM 1636 C CA . MET A 1 208 ? -1.151 13.307 -19.252 1.00 88.81 208 MET A CA 1
ATOM 1637 C C . MET A 1 208 ? -2.385 14.151 -18.903 1.00 88.81 208 MET A C 1
ATOM 1639 O O . MET A 1 208 ? -2.332 14.965 -17.982 1.00 88.81 208 MET A O 1
ATOM 1643 N N . ASP A 1 209 ? -3.527 13.926 -19.558 1.00 89.69 209 ASP A N 1
ATOM 1644 C CA . ASP A 1 209 ? -4.780 14.642 -19.259 1.00 89.69 209 ASP A CA 1
ATOM 1645 C C . ASP A 1 209 ? -5.274 14.408 -17.813 1.00 89.69 209 ASP A C 1
ATOM 1647 O O . ASP A 1 209 ? -6.004 15.220 -17.221 1.00 89.69 209 ASP A O 1
ATOM 1651 N N . ASN A 1 210 ? -4.827 13.313 -17.195 1.00 89.88 210 ASN A N 1
ATOM 1652 C CA . ASN A 1 210 ? -5.149 12.934 -15.825 1.00 89.88 210 ASN A CA 1
ATOM 1653 C C . ASN A 1 210 ? -4.086 13.362 -14.807 1.00 89.88 210 ASN A C 1
ATOM 1655 O O . ASN A 1 210 ? -4.238 13.037 -13.629 1.00 89.88 210 ASN A O 1
ATOM 1659 N N . ALA A 1 211 ? -3.071 14.128 -15.222 1.00 88.25 211 ALA A N 1
ATOM 1660 C CA . ALA A 1 211 ? -2.033 14.633 -14.333 1.00 88.25 211 ALA A CA 1
ATOM 1661 C C . ALA A 1 211 ? -2.617 15.374 -13.118 1.00 88.25 211 ALA A C 1
ATOM 1663 O O . ALA A 1 211 ? -3.583 16.145 -13.220 1.00 88.25 211 ALA A O 1
ATOM 1664 N N . ASP A 1 212 ? -2.023 15.114 -11.955 1.00 94.19 212 ASP A N 1
ATOM 1665 C CA . ASP A 1 212 ? -2.350 15.730 -10.675 1.00 94.19 212 ASP A CA 1
ATOM 1666 C C . ASP A 1 212 ? -1.065 15.799 -9.844 1.00 94.19 212 ASP A C 1
ATOM 1668 O O . ASP A 1 212 ? -0.338 14.814 -9.726 1.00 94.19 212 ASP A O 1
ATOM 1672 N N . ALA A 1 213 ? -0.788 16.958 -9.243 1.00 94.25 213 ALA A N 1
ATOM 1673 C CA . ALA A 1 213 ? 0.460 17.214 -8.524 1.00 94.25 213 ALA A CA 1
ATOM 1674 C C . ALA A 1 213 ? 0.695 16.290 -7.315 1.00 94.25 213 ALA A C 1
ATOM 1676 O O . ALA A 1 213 ? 1.811 16.244 -6.801 1.00 94.25 213 ALA A O 1
ATOM 1677 N N . ARG A 1 214 ? -0.341 15.579 -6.856 1.00 96.06 214 ARG A N 1
ATOM 1678 C CA . ARG A 1 214 ? -0.268 14.585 -5.776 1.00 96.06 214 ARG A CA 1
ATOM 1679 C C . ARG A 1 214 ? 0.167 13.202 -6.260 1.00 96.06 214 ARG A C 1
ATOM 1681 O O . ARG A 1 214 ? 0.342 12.312 -5.433 1.00 96.06 214 ARG A O 1
ATOM 1688 N N . VAL A 1 215 ? 0.292 12.993 -7.571 1.00 96.75 215 VAL A N 1
ATOM 1689 C CA . VAL A 1 215 ? 0.684 11.711 -8.163 1.00 96.75 215 VAL A CA 1
ATOM 1690 C C . VAL A 1 215 ? 2.201 11.669 -8.346 1.00 96.75 215 VAL A C 1
ATOM 1692 O O . VAL A 1 215 ? 2.770 12.397 -9.165 1.00 96.75 215 VAL A O 1
ATOM 1695 N N . GLU A 1 216 ? 2.857 10.787 -7.593 1.00 96.19 216 GLU A N 1
ATOM 1696 C CA . GLU A 1 216 ? 4.282 10.486 -7.727 1.00 96.19 216 GLU A CA 1
ATOM 1697 C C . GLU A 1 216 ? 4.485 9.157 -8.460 1.00 96.19 216 GLU A C 1
ATOM 1699 O O . GLU A 1 216 ? 3.865 8.140 -8.142 1.00 96.19 216 GLU A O 1
ATOM 1704 N N . LEU A 1 217 ? 5.398 9.158 -9.427 1.00 94.69 217 LEU A N 1
ATOM 1705 C CA . LEU A 1 217 ? 5.853 7.969 -10.133 1.00 94.69 217 LEU A CA 1
ATOM 1706 C C . LEU A 1 217 ? 7.253 7.627 -9.620 1.00 94.69 217 LEU A C 1
ATOM 1708 O O . LEU A 1 217 ? 8.155 8.471 -9.645 1.00 94.69 217 LEU A O 1
ATOM 1712 N N . ILE A 1 218 ? 7.436 6.406 -9.125 1.00 93.81 218 ILE A N 1
ATOM 1713 C CA . ILE A 1 218 ? 8.679 5.986 -8.474 1.00 93.81 218 ILE A CA 1
ATOM 1714 C C . ILE A 1 218 ? 9.226 4.753 -9.182 1.00 93.81 218 ILE A C 1
ATOM 1716 O O . ILE A 1 218 ? 8.631 3.677 -9.137 1.00 93.81 218 ILE A O 1
ATOM 1720 N N . ALA A 1 219 ? 10.390 4.911 -9.802 1.00 91.19 219 ALA A N 1
ATOM 1721 C CA . ALA A 1 219 ? 11.150 3.812 -10.373 1.00 91.19 219 ALA A CA 1
ATOM 1722 C C . ALA A 1 219 ? 12.131 3.247 -9.340 1.00 91.19 219 ALA A C 1
ATOM 1724 O O . ALA A 1 219 ? 12.919 3.993 -8.752 1.00 91.19 219 ALA A O 1
ATOM 1725 N N . MET A 1 220 ? 12.102 1.928 -9.154 1.00 88.06 220 MET A N 1
ATOM 1726 C CA . MET A 1 220 ? 13.004 1.182 -8.279 1.00 88.06 220 MET A CA 1
ATOM 1727 C C . MET A 1 220 ? 13.660 0.041 -9.058 1.00 88.06 220 MET A C 1
ATOM 1729 O O . MET A 1 220 ? 13.015 -0.619 -9.875 1.00 88.06 220 MET A O 1
ATOM 1733 N N . ALA A 1 221 ? 14.937 -0.217 -8.781 1.00 81.88 221 ALA A N 1
ATOM 1734 C CA . ALA A 1 221 ? 15.619 -1.409 -9.272 1.00 81.88 221 ALA A CA 1
ATOM 1735 C C . ALA A 1 221 ? 15.307 -2.634 -8.400 1.00 81.88 221 ALA A C 1
ATOM 1737 O O . ALA A 1 221 ? 15.028 -2.515 -7.203 1.00 81.88 221 ALA A O 1
ATOM 1738 N N . ARG A 1 222 ? 15.428 -3.822 -9.000 1.00 73.31 222 ARG A N 1
ATOM 1739 C CA . ARG A 1 222 ? 15.553 -5.095 -8.275 1.00 73.31 222 ARG A CA 1
ATOM 1740 C C . ARG A 1 222 ? 16.745 -5.061 -7.315 1.00 73.31 222 ARG A C 1
ATOM 1742 O O . ARG A 1 222 ? 17.662 -4.248 -7.444 1.00 73.31 222 ARG A O 1
ATOM 1749 N N . ARG A 1 223 ? 16.750 -5.998 -6.364 1.00 69.06 223 ARG A N 1
ATOM 1750 C CA . ARG A 1 223 ? 17.888 -6.190 -5.464 1.00 69.06 223 ARG A CA 1
ATOM 1751 C C . ARG A 1 223 ? 19.177 -6.488 -6.255 1.00 69.06 223 ARG A C 1
ATOM 1753 O O . ARG A 1 223 ? 19.116 -7.131 -7.305 1.00 69.06 223 ARG A O 1
ATOM 1760 N N . PRO A 1 224 ? 20.354 -6.070 -5.744 1.00 58.81 224 PRO A N 1
ATOM 1761 C CA . PRO A 1 224 ? 21.644 -6.280 -6.411 1.00 58.81 224 PRO A CA 1
ATOM 1762 C C . PRO A 1 224 ? 22.010 -7.750 -6.662 1.00 58.81 224 PRO A C 1
ATOM 1764 O O . PRO A 1 224 ? 22.903 -8.030 -7.456 1.00 58.81 224 PRO A O 1
ATOM 1767 N N . ASP A 1 225 ? 21.345 -8.691 -5.986 1.00 65.00 225 ASP A N 1
ATOM 1768 C CA . ASP A 1 225 ? 21.533 -10.134 -6.167 1.00 65.00 225 ASP A CA 1
ATOM 1769 C C . ASP A 1 225 ? 20.905 -10.677 -7.467 1.00 65.00 225 ASP A C 1
ATOM 1771 O O . ASP A 1 225 ? 21.044 -11.862 -7.773 1.00 65.00 225 ASP A O 1
ATOM 1775 N N . GLY A 1 226 ? 20.236 -9.818 -8.247 1.00 58.53 226 GLY A N 1
ATOM 1776 C CA . GLY A 1 226 ? 19.640 -10.155 -9.538 1.00 58.53 226 GLY A CA 1
ATOM 1777 C C . GLY A 1 226 ? 18.367 -10.997 -9.435 1.00 58.53 226 GLY A C 1
ATOM 1778 O O . GLY A 1 226 ? 17.793 -11.353 -10.467 1.00 58.53 226 GLY A O 1
ATOM 1779 N N . GLN A 1 227 ? 17.901 -11.311 -8.222 1.00 64.69 227 GLN A N 1
ATOM 1780 C CA . GLN A 1 227 ? 16.671 -12.066 -8.017 1.00 64.69 227 GLN A CA 1
ATOM 1781 C C . GLN A 1 227 ? 15.451 -11.143 -8.084 1.00 64.69 227 GLN A C 1
ATOM 1783 O O . GLN A 1 227 ? 15.444 -10.012 -7.594 1.00 64.69 227 GLN A O 1
ATOM 1788 N N . MET A 1 228 ? 14.384 -11.649 -8.702 1.00 68.06 228 MET A N 1
ATOM 1789 C CA . MET A 1 228 ? 13.072 -11.012 -8.670 1.00 68.06 228 MET A CA 1
ATOM 1790 C C . MET A 1 228 ? 12.475 -11.168 -7.278 1.00 68.06 228 MET A C 1
ATOM 1792 O O . MET A 1 228 ? 11.819 -12.165 -6.991 1.00 68.06 228 MET A O 1
ATOM 1796 N N . ASP A 1 229 ? 12.727 -10.190 -6.409 1.00 80.94 229 ASP A N 1
ATOM 1797 C CA . ASP A 1 229 ? 12.206 -10.192 -5.047 1.00 80.94 229 ASP A CA 1
ATOM 1798 C C . ASP A 1 229 ? 11.286 -9.000 -4.770 1.00 80.94 229 ASP A C 1
ATOM 1800 O O . ASP A 1 229 ? 11.607 -8.091 -4.005 1.00 80.94 229 ASP A O 1
ATOM 1804 N N . GLY A 1 230 ? 10.120 -9.021 -5.413 1.00 84.25 230 GLY A N 1
ATOM 1805 C CA . GLY A 1 230 ? 9.083 -8.009 -5.246 1.00 84.25 230 GLY A CA 1
ATOM 1806 C C . GLY A 1 230 ? 8.587 -7.871 -3.807 1.00 84.25 230 GLY A C 1
ATOM 1807 O O . GLY A 1 230 ? 8.451 -6.763 -3.289 1.00 84.25 230 GLY A O 1
ATOM 1808 N N . ILE A 1 231 ? 8.389 -9.009 -3.134 1.00 87.06 231 ILE A N 1
ATOM 1809 C CA . ILE A 1 231 ? 8.016 -9.057 -1.716 1.00 87.06 231 ILE A CA 1
ATOM 1810 C C . ILE A 1 231 ? 9.134 -8.477 -0.844 1.00 87.06 231 ILE A C 1
ATOM 1812 O O . ILE A 1 231 ? 8.851 -7.704 0.068 1.00 87.06 231 ILE A O 1
ATOM 1816 N N . GLY A 1 232 ? 10.395 -8.798 -1.137 1.00 86.94 232 GLY A N 1
ATOM 1817 C CA . GLY A 1 232 ? 11.544 -8.247 -0.424 1.00 86.94 232 GLY A CA 1
ATOM 1818 C C . GLY A 1 232 ? 11.688 -6.741 -0.590 1.00 86.94 232 GLY A C 1
ATOM 1819 O O . GLY A 1 232 ? 11.887 -6.048 0.402 1.00 86.94 232 GLY A O 1
ATOM 1820 N N . ALA A 1 233 ? 11.518 -6.219 -1.807 1.00 87.00 233 ALA A N 1
ATOM 1821 C CA . ALA A 1 233 ? 11.511 -4.778 -2.050 1.00 87.00 233 ALA A CA 1
ATOM 1822 C C . ALA A 1 233 ? 10.370 -4.085 -1.285 1.00 87.00 233 ALA A C 1
ATOM 1824 O O . ALA A 1 233 ? 10.590 -3.060 -0.645 1.00 87.00 233 ALA A O 1
ATOM 1825 N N . PHE A 1 234 ? 9.173 -4.678 -1.286 1.00 90.12 234 PHE A N 1
ATOM 1826 C CA . PHE A 1 234 ? 8.020 -4.163 -0.547 1.00 90.12 234 PHE A CA 1
ATOM 1827 C C . PHE A 1 234 ? 8.215 -4.213 0.977 1.00 90.12 234 PHE A C 1
ATOM 1829 O O . PHE A 1 234 ? 7.796 -3.306 1.692 1.00 90.12 234 PHE A O 1
ATOM 1836 N N . HIS A 1 235 ? 8.884 -5.249 1.486 1.00 90.38 235 HIS A N 1
ATOM 1837 C CA . HIS A 1 235 ? 9.243 -5.372 2.897 1.00 90.38 235 HIS A CA 1
ATOM 1838 C C . HIS A 1 235 ? 10.307 -4.353 3.319 1.00 90.38 235 HIS A C 1
ATOM 1840 O O . HIS A 1 235 ? 10.154 -3.698 4.350 1.00 90.38 235 HIS A O 1
ATOM 1846 N N . ASP A 1 236 ? 11.375 -4.205 2.534 1.00 87.88 236 ASP A N 1
ATOM 1847 C CA . ASP A 1 236 ? 12.433 -3.226 2.796 1.00 87.88 236 ASP A CA 1
ATOM 1848 C C . ASP A 1 236 ? 11.861 -1.799 2.792 1.00 87.88 236 ASP A C 1
ATOM 1850 O O . ASP A 1 236 ? 12.182 -0.990 3.664 1.00 87.88 236 ASP A O 1
ATOM 1854 N N . ASP A 1 237 ? 10.951 -1.512 1.863 1.00 89.56 237 ASP A N 1
ATOM 1855 C CA . ASP A 1 237 ? 10.222 -0.252 1.805 1.00 89.56 237 ASP A CA 1
ATOM 1856 C C . ASP A 1 237 ? 9.287 -0.042 3.014 1.00 89.56 237 ASP A C 1
ATOM 1858 O O . ASP A 1 237 ? 9.291 1.032 3.618 1.00 89.56 237 ASP A O 1
ATOM 1862 N N . TRP A 1 238 ? 8.559 -1.074 3.452 1.00 91.31 238 TRP A N 1
ATOM 1863 C CA . TRP A 1 238 ? 7.755 -1.010 4.677 1.00 91.31 238 TRP A CA 1
ATOM 1864 C C . TRP A 1 238 ? 8.612 -0.687 5.910 1.00 91.31 238 TRP A C 1
ATOM 1866 O O . TRP A 1 238 ? 8.239 0.155 6.729 1.00 91.31 238 TRP A O 1
ATOM 1876 N N . LEU A 1 239 ? 9.792 -1.303 6.034 1.00 89.12 239 LEU A N 1
ATOM 1877 C CA . LEU A 1 239 ? 10.740 -0.980 7.104 1.00 89.12 239 LEU A CA 1
ATOM 1878 C C . LEU A 1 239 ? 11.251 0.464 7.009 1.00 89.12 239 LEU A C 1
ATOM 1880 O O . LEU A 1 239 ? 11.429 1.110 8.047 1.00 89.12 239 LEU A O 1
ATOM 1884 N N . ALA A 1 240 ? 11.473 0.976 5.796 1.00 87.19 240 ALA A N 1
ATOM 1885 C CA . ALA A 1 240 ? 11.881 2.358 5.571 1.00 87.19 240 ALA A CA 1
ATOM 1886 C C . ALA A 1 240 ? 10.804 3.350 6.029 1.00 87.19 240 ALA A C 1
ATOM 1888 O O . ALA A 1 240 ? 11.120 4.275 6.779 1.00 87.19 240 ALA A O 1
ATOM 1889 N N . GLU A 1 241 ? 9.538 3.114 5.673 1.00 88.00 241 GLU A N 1
ATOM 1890 C CA . GLU A 1 241 ? 8.396 3.943 6.090 1.00 88.00 241 GLU A CA 1
ATOM 1891 C C . GLU A 1 241 ? 8.206 3.958 7.614 1.00 88.00 241 GLU A C 1
ATOM 1893 O O . GLU A 1 241 ? 7.779 4.961 8.187 1.00 88.00 241 GLU A O 1
ATOM 1898 N N . LEU A 1 242 ? 8.551 2.862 8.294 1.00 87.06 242 LEU A N 1
ATOM 1899 C CA . LEU A 1 242 ? 8.519 2.781 9.755 1.00 87.06 242 LEU A CA 1
ATOM 1900 C C . LEU A 1 242 ? 9.746 3.411 10.437 1.00 87.06 242 LEU A C 1
ATOM 1902 O O . LEU A 1 242 ? 9.806 3.446 11.668 1.00 87.06 242 LEU A O 1
ATOM 1906 N N . GLY A 1 243 ? 10.738 3.886 9.675 1.00 85.50 243 GLY A N 1
ATOM 1907 C CA . GLY A 1 243 ? 12.005 4.391 10.212 1.00 85.50 243 GLY A CA 1
ATOM 1908 C C . GLY A 1 243 ? 12.882 3.299 10.836 1.00 85.50 243 GLY A C 1
ATOM 1909 O O . GLY A 1 243 ? 13.744 3.593 11.663 1.00 85.50 243 GLY A O 1
ATOM 1910 N N . LEU A 1 244 ? 12.659 2.035 10.461 1.00 78.75 244 LEU A N 1
ATOM 1911 C CA . LEU A 1 244 ? 13.322 0.853 11.019 1.00 78.75 244 LEU A CA 1
ATOM 1912 C C . LEU A 1 244 ? 14.464 0.324 10.142 1.00 78.75 244 LEU A C 1
ATOM 1914 O O . LEU A 1 244 ? 15.043 -0.715 10.462 1.00 78.75 244 LEU A O 1
ATOM 1918 N N . CYS A 1 245 ? 14.808 1.021 9.055 1.00 66.69 245 CYS A N 1
ATOM 1919 C CA . CYS A 1 245 ? 15.880 0.606 8.156 1.00 66.69 245 CYS A CA 1
ATOM 1920 C C . CYS A 1 245 ? 17.208 0.396 8.899 1.00 66.69 245 CYS A C 1
ATOM 1922 O O . CYS A 1 245 ? 17.895 1.336 9.307 1.00 66.69 245 CYS A O 1
ATOM 1924 N N . PHE A 1 246 ? 17.596 -0.874 9.017 1.00 52.53 246 PHE A N 1
ATOM 1925 C CA . PHE A 1 246 ? 18.950 -1.277 9.359 1.00 52.53 246 PHE A CA 1
ATOM 1926 C C . PHE A 1 246 ? 19.873 -0.856 8.216 1.00 52.53 246 PHE A C 1
ATOM 1928 O O . PHE A 1 246 ? 19.628 -1.203 7.062 1.00 52.53 246 PHE A O 1
ATOM 1935 N N . ARG A 1 247 ? 20.978 -0.170 8.531 1.00 41.06 247 ARG A N 1
ATOM 1936 C CA . ARG A 1 247 ? 22.118 -0.038 7.612 1.00 41.06 247 ARG A CA 1
ATOM 1937 C C . ARG A 1 247 ? 22.700 -1.433 7.351 1.00 41.06 247 ARG A C 1
ATOM 1939 O O . ARG A 1 247 ? 23.704 -1.805 7.954 1.00 41.06 247 ARG A O 1
ATOM 1946 N N . ARG A 1 248 ? 22.078 -2.239 6.490 1.00 40.47 248 ARG A N 1
ATOM 1947 C CA . ARG A 1 248 ? 22.751 -3.389 5.888 1.00 40.47 248 ARG A CA 1
ATOM 1948 C C . ARG A 1 248 ? 23.776 -2.803 4.928 1.00 40.47 248 ARG A C 1
ATOM 1950 O O . ARG A 1 248 ? 23.398 -2.271 3.897 1.00 40.47 248 ARG A O 1
ATOM 1957 N N . THR A 1 249 ? 25.032 -2.786 5.383 1.00 34.00 249 THR A N 1
ATOM 1958 C CA . THR A 1 249 ? 26.263 -2.637 4.587 1.00 34.00 249 THR A CA 1
ATOM 1959 C C . THR A 1 249 ? 26.074 -1.896 3.273 1.00 34.00 249 THR A C 1
ATOM 1961 O O . THR A 1 249 ? 25.776 -2.539 2.280 1.00 34.00 249 THR A O 1
ATOM 1964 N N . GLN A 1 250 ? 26.259 -0.574 3.313 1.00 28.78 250 GLN A N 1
ATOM 1965 C CA . GLN A 1 250 ? 26.798 0.268 2.238 1.00 28.78 250 GLN A CA 1
ATOM 1966 C C . GLN A 1 250 ? 26.679 -0.320 0.813 1.00 28.78 250 GLN A C 1
ATOM 1968 O O . GLN A 1 250 ? 27.672 -0.519 0.124 1.00 28.78 250 GLN A O 1
ATOM 1973 N N . VAL A 1 251 ? 25.456 -0.622 0.388 1.00 35.06 251 VAL A N 1
ATOM 1974 C CA . VAL A 1 251 ? 25.079 -0.561 -1.017 1.00 35.06 251 VAL A CA 1
ATOM 1975 C C . VAL A 1 251 ? 24.597 0.868 -1.163 1.00 35.06 251 VAL A C 1
ATOM 1977 O O . VAL A 1 251 ? 23.824 1.334 -0.316 1.00 35.06 251 VAL A O 1
ATOM 1980 N N . ASP A 1 252 ? 25.144 1.588 -2.140 1.00 32.50 252 ASP A N 1
ATOM 1981 C CA . ASP A 1 252 ? 24.746 2.960 -2.436 1.00 32.50 252 ASP A CA 1
ATOM 1982 C C . ASP A 1 252 ? 23.217 3.085 -2.389 1.00 32.50 252 ASP A C 1
ATOM 1984 O O . ASP A 1 252 ? 22.523 2.131 -2.763 1.00 32.50 252 ASP A O 1
ATOM 1988 N N . PRO A 1 253 ? 22.676 4.202 -1.861 1.00 38.03 253 PRO A N 1
ATOM 1989 C CA . PRO A 1 253 ? 21.235 4.395 -1.809 1.00 38.03 253 PRO A CA 1
ATOM 1990 C C . PRO A 1 253 ? 20.683 4.073 -3.191 1.00 38.03 253 PRO A C 1
ATOM 1992 O O . PRO A 1 253 ? 21.157 4.646 -4.168 1.00 38.03 253 PRO A O 1
ATOM 1995 N N . VAL A 1 254 ? 19.744 3.121 -3.264 1.00 46.78 254 VAL A N 1
ATOM 1996 C CA . VAL A 1 254 ? 19.022 2.822 -4.502 1.00 46.78 254 VAL A CA 1
ATOM 1997 C C . VAL A 1 254 ? 18.571 4.175 -5.034 1.00 46.78 254 VAL A C 1
ATOM 1999 O O . VAL A 1 254 ? 17.780 4.857 -4.376 1.00 46.78 254 VAL A O 1
ATOM 2002 N N . GLU A 1 255 ? 19.173 4.621 -6.139 1.00 47.41 255 GLU A N 1
ATOM 2003 C CA . GLU A 1 255 ? 18.797 5.868 -6.786 1.00 47.41 255 GLU A CA 1
ATOM 2004 C C . GLU A 1 255 ? 17.359 5.670 -7.245 1.00 47.41 255 GLU A C 1
ATOM 2006 O O . GLU A 1 255 ? 17.087 5.062 -8.279 1.00 47.41 255 GLU A O 1
ATOM 2011 N N . ASN A 1 256 ? 16.418 6.099 -6.411 1.00 56.97 256 ASN A N 1
ATOM 2012 C CA . ASN A 1 256 ? 15.013 6.079 -6.752 1.00 56.97 256 ASN A CA 1
ATOM 2013 C C . ASN A 1 256 ? 14.797 7.203 -7.759 1.00 56.97 256 ASN A C 1
ATOM 2015 O O . ASN A 1 256 ? 14.932 8.385 -7.430 1.00 56.97 256 ASN A O 1
ATOM 2019 N N . GLY A 1 257 ? 14.451 6.830 -8.988 1.00 66.69 257 GLY A N 1
ATOM 2020 C CA . GLY A 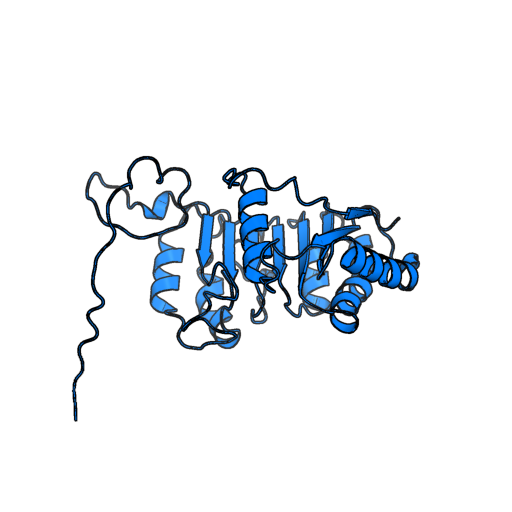1 257 ? 14.035 7.780 -10.006 1.00 66.69 257 GLY A CA 1
ATOM 2021 C C . GLY A 1 257 ? 12.643 8.283 -9.656 1.00 66.69 257 GLY A C 1
ATOM 2022 O O . GLY A 1 257 ? 11.657 7.625 -9.981 1.00 66.69 257 GLY A O 1
ATOM 2023 N N . ARG A 1 258 ? 12.554 9.418 -8.955 1.00 76.75 258 ARG A N 1
ATOM 2024 C CA . ARG A 1 258 ? 11.272 10.079 -8.689 1.00 76.75 258 ARG A CA 1
ATOM 2025 C C . ARG A 1 258 ? 10.895 10.988 -9.847 1.00 76.75 258 ARG A C 1
ATOM 2027 O O . ARG A 1 258 ? 11.692 11.815 -10.286 1.00 76.75 258 ARG A O 1
ATOM 2034 N N . MET A 1 259 ? 9.655 10.860 -10.291 1.00 81.19 259 MET A N 1
ATOM 2035 C CA . MET A 1 259 ? 9.026 11.730 -11.273 1.00 81.19 259 MET A CA 1
ATOM 2036 C C . MET A 1 259 ? 7.679 12.189 -10.720 1.00 81.19 259 MET A C 1
ATOM 2038 O O . MET A 1 259 ? 6.987 11.434 -10.040 1.00 81.19 259 MET A O 1
ATOM 2042 N N . THR A 1 260 ? 7.295 13.430 -10.999 1.00 70.44 260 THR A N 1
ATOM 2043 C CA . THR A 1 260 ? 5.942 13.912 -10.699 1.00 70.44 260 THR A CA 1
ATOM 2044 C C . THR A 1 260 ? 5.162 13.968 -11.999 1.00 70.44 260 THR A C 1
ATOM 2046 O O . THR A 1 260 ? 5.672 14.503 -12.984 1.00 70.44 260 THR A O 1
ATOM 2049 N N . LEU A 1 261 ? 3.934 13.453 -11.996 1.00 70.19 261 LEU A N 1
ATOM 2050 C CA . LEU A 1 261 ? 3.029 13.602 -13.129 1.00 70.19 261 LEU A CA 1
ATOM 2051 C C . LEU A 1 261 ? 2.424 15.017 -13.074 1.00 70.19 261 LEU A C 1
ATOM 2053 O O . LEU A 1 261 ? 1.527 15.277 -12.273 1.00 70.19 261 LEU A O 1
ATOM 2057 N N . ARG A 1 262 ? 2.980 15.952 -13.852 1.00 64.19 262 ARG A N 1
ATOM 2058 C CA . ARG A 1 262 ? 2.568 17.367 -13.898 1.00 64.19 262 ARG A CA 1
ATOM 2059 C C . ARG A 1 262 ? 2.168 17.793 -15.293 1.00 64.19 262 ARG A C 1
ATOM 2061 O O . ARG A 1 262 ? 2.896 17.408 -16.228 1.00 64.19 262 ARG A O 1
#

Foldseek 3Di:
DDDDDPDDDDDDDPDPDVALQVDADDDDDDDDDDQPSLCNAAEYADADLWPVRRVCLPAQRPPDPLVVLLVSLQSNQNHAEYEDESPHAVCLVSCQASRHLNHQYYEYDPDHHPRPLVNHSVSQRHAEYEYEVHDDDLVRLLCQLARQRYAEYHYEYFDDAQVPLLVVLVSLQSNVVHPRHQAYEYEYAYQALVVQVVSQVVSLVVRLVSFDQRYKYKRFYDDPVSDRISSNVVSQVVCVVVVNRDPPPDPDPGPIPIDGSD